Protein AF-A0A7W1RZP8-F1 (afdb_monomer_lite)

Sequence (204 aa):
EQWRPIAPRPITNPGVSMSYPRIAMPGATWGDRSHFNLCAPFAASQRCRQLVFWVVDWQAYEDFEIAPSAPVDASKYPKAGPLSDGAGGFRGFAGLMDGFPWLDMHIYSYRNAESVFSYTEDVSRLPSGADIDAKRVLNNGRWGWTPDAGSSPQARSVFNGEFGADRNFNGLLDRGPMPTTARMRALTVARFNYYDLRVPFALR

Secondary structure (DSSP, 8-state):
----PPPP---SSTTB-SS-TT-BPPGGGT--GGG--TTS---GGGTEEEEEEEE--GGGSTTTTTSPPPPPPGGGS-PPPS-B-SSSSB--HHHHHTTS---GGG-GGGS-TTTTTBBSS--TTSPTT-B-GGGBSTT-S-TTS-TT-SSSHHHHHHHTTTT-B-TT-SSB-------TTTPPPPEEEEEEEEE---------

Foldseek 3Di:
DDDDDDQQDDPPQVQAFPVGNPDRADCLAPDDPVPVCLRPDDDQVVQWDKDWDWDFPLLLAQQSQQAFADFQDPVLQDFADFDDPVPRHTDGRLVRSQPDWPACVVRVVRARPQLQFAFLDAPVPPDFFDQCCCGHQHNVVPPVDNSLTDSDPSNVCSRRSNRGGPVVPPRTRHRRPHDPVRGDDIDGPDMDTDGPDSPPPPRD

Radius of gyration: 22.18 Å; chains: 1; bounding box: 38×51×59 Å

pLDDT: mean 73.53, std 13.15, range [29.75, 95.88]

Structure (mmCIF, N/CA/C/O backbone):
data_AF-A0A7W1RZP8-F1
#
_entry.id   AF-A0A7W1RZP8-F1
#
loop_
_atom_site.group_PDB
_atom_site.id
_atom_site.type_symbol
_atom_site.label_atom_id
_atom_site.label_alt_id
_atom_site.label_comp_id
_atom_site.label_asym_id
_atom_site.label_entity_id
_atom_site.label_seq_id
_atom_site.pdbx_PDB_ins_code
_atom_site.Cartn_x
_atom_site.Cartn_y
_atom_site.Cartn_z
_atom_site.occupancy
_atom_site.B_iso_or_equiv
_atom_site.auth_seq_id
_atom_site.auth_comp_id
_atom_site.auth_asym_id
_atom_site.auth_atom_id
_atom_site.pdbx_PDB_model_num
ATOM 1 N N . GLU A 1 1 ? -9.502 -26.715 -32.812 1.00 46.88 1 GLU A N 1
ATOM 2 C CA . GLU A 1 1 ? -8.066 -26.968 -32.567 1.00 46.88 1 GLU A CA 1
ATOM 3 C C . GLU A 1 1 ? -7.803 -26.921 -31.069 1.00 46.88 1 GLU A C 1
ATOM 5 O O . GLU A 1 1 ? -8.312 -26.029 -30.403 1.00 46.88 1 GLU A O 1
ATOM 10 N N . GLN A 1 2 ? -7.109 -27.918 -30.521 1.00 41.81 2 GLN A N 1
ATOM 11 C CA . GLN A 1 2 ? -6.821 -28.014 -29.087 1.00 41.81 2 GLN A CA 1
ATOM 12 C C . GLN A 1 2 ? -5.492 -27.307 -28.792 1.00 41.81 2 GLN A C 1
ATOM 14 O O . GLN A 1 2 ? -4.513 -27.520 -29.510 1.00 41.81 2 GLN A O 1
ATOM 19 N N . TRP A 1 3 ? -5.453 -26.469 -27.754 1.00 42.78 3 TRP A N 1
ATOM 20 C CA . TRP A 1 3 ? -4.242 -25.769 -27.317 1.00 42.78 3 TRP A CA 1
ATOM 21 C C . TRP A 1 3 ? -3.090 -26.761 -27.089 1.00 42.78 3 TRP A C 1
ATOM 23 O O . TRP A 1 3 ? -3.230 -27.703 -26.309 1.00 42.78 3 TRP A O 1
ATOM 33 N N . ARG A 1 4 ? -1.948 -26.554 -27.760 1.00 55.34 4 ARG A N 1
ATOM 34 C CA . ARG A 1 4 ? -0.719 -27.332 -27.536 1.00 55.34 4 ARG A CA 1
ATOM 35 C C . ARG A 1 4 ? 0.287 -26.503 -26.732 1.00 55.34 4 ARG A C 1
ATOM 37 O O . ARG A 1 4 ? 0.536 -25.353 -27.097 1.00 55.34 4 ARG A O 1
ATOM 44 N N . PRO A 1 5 ? 0.892 -27.055 -25.668 1.00 51.41 5 PRO A N 1
ATOM 45 C CA . PRO A 1 5 ? 1.952 -26.367 -24.945 1.00 51.41 5 PRO A CA 1
ATOM 46 C C . PRO A 1 5 ? 3.175 -26.180 -25.853 1.00 51.41 5 PRO A C 1
ATOM 48 O O . PRO A 1 5 ? 3.676 -27.128 -26.453 1.00 51.41 5 PRO A O 1
ATOM 51 N N . ILE A 1 6 ? 3.652 -24.941 -25.957 1.00 63.50 6 ILE A N 1
ATOM 52 C CA . ILE A 1 6 ? 4.886 -24.599 -26.671 1.00 63.50 6 ILE A CA 1
ATOM 53 C C . ILE A 1 6 ? 6.063 -24.826 -25.715 1.00 63.50 6 ILE A C 1
ATOM 55 O O . ILE A 1 6 ? 5.972 -24.488 -24.530 1.00 63.50 6 ILE A O 1
ATOM 59 N N . ALA A 1 7 ? 7.167 -25.379 -26.223 1.00 71.06 7 ALA A N 1
ATOM 60 C CA . ALA A 1 7 ? 8.396 -25.535 -25.451 1.00 71.06 7 ALA A CA 1
ATOM 61 C C . ALA A 1 7 ? 8.892 -24.174 -24.910 1.00 71.06 7 ALA A C 1
ATOM 63 O O . ALA A 1 7 ? 8.750 -23.160 -25.606 1.00 71.06 7 ALA A O 1
ATOM 64 N N . PRO A 1 8 ? 9.480 -24.127 -23.697 1.00 60.97 8 PRO A N 1
ATOM 65 C CA . PRO A 1 8 ? 10.064 -22.904 -23.157 1.00 60.97 8 PRO A CA 1
ATOM 66 C C . PRO A 1 8 ? 11.093 -22.337 -24.138 1.00 60.97 8 PRO A C 1
ATOM 68 O O . PRO A 1 8 ? 11.969 -23.060 -24.609 1.00 60.97 8 PRO A O 1
ATOM 71 N N . ARG A 1 9 ? 10.997 -21.042 -24.447 1.00 60.25 9 ARG A N 1
ATOM 72 C CA . ARG A 1 9 ? 12.009 -20.329 -25.232 1.00 60.25 9 ARG A CA 1
ATOM 73 C C . ARG A 1 9 ? 12.696 -19.318 -24.322 1.00 60.25 9 ARG A C 1
ATOM 75 O O . ARG A 1 9 ? 11.984 -18.536 -23.694 1.00 60.25 9 ARG A O 1
ATOM 82 N N . PRO A 1 10 ? 14.032 -19.322 -24.204 1.00 64.44 10 PRO A N 1
ATOM 83 C CA . PRO A 1 10 ? 14.731 -18.320 -23.410 1.00 64.44 10 PRO A CA 1
ATOM 84 C C . PRO A 1 10 ? 14.461 -16.914 -23.960 1.00 64.44 10 PRO A C 1
ATOM 86 O O . PRO A 1 10 ? 14.277 -16.733 -25.165 1.00 64.44 10 PRO A O 1
ATOM 89 N N . ILE A 1 11 ? 14.438 -15.914 -23.076 1.00 65.94 11 ILE A N 1
ATOM 90 C CA . ILE A 1 11 ? 14.396 -14.508 -23.491 1.00 65.94 11 ILE A CA 1
ATOM 91 C C . ILE A 1 11 ? 15.748 -14.205 -24.144 1.00 65.94 11 ILE A C 1
ATOM 93 O O . ILE A 1 11 ? 16.758 -14.103 -23.455 1.00 65.94 11 ILE A O 1
ATOM 97 N N . THR A 1 12 ? 15.781 -14.099 -25.472 1.00 67.44 12 THR A N 1
ATOM 98 C CA . THR A 1 12 ? 17.032 -13.892 -26.224 1.00 67.44 12 THR A CA 1
ATOM 99 C C . THR A 1 12 ? 17.495 -12.441 -26.218 1.00 67.44 12 THR A C 1
ATOM 101 O O . THR A 1 12 ? 18.685 -12.181 -26.346 1.00 67.44 12 THR A O 1
ATOM 104 N N . ASN A 1 13 ? 16.568 -11.500 -26.025 1.00 68.44 13 ASN A N 1
ATOM 105 C CA . ASN A 1 13 ? 16.833 -10.065 -26.087 1.00 68.44 13 ASN A CA 1
ATOM 106 C C . ASN A 1 13 ? 16.360 -9.374 -24.800 1.00 68.44 13 ASN A C 1
ATOM 108 O O . ASN A 1 13 ? 15.462 -8.528 -24.865 1.00 68.44 13 ASN A O 1
ATOM 112 N N . PRO A 1 14 ? 16.881 -9.759 -23.614 1.00 68.19 14 PRO A N 1
ATOM 113 C CA . PRO A 1 14 ? 16.463 -9.150 -22.366 1.00 68.19 14 PRO A CA 1
ATOM 114 C C . PRO A 1 14 ? 16.775 -7.668 -22.443 1.00 68.19 14 PRO A C 1
ATOM 116 O O . PRO A 1 14 ? 17.938 -7.250 -22.510 1.00 68.19 14 PRO A O 1
ATOM 119 N N . GLY A 1 15 ? 15.690 -6.901 -22.462 1.00 67.31 15 GLY A N 1
ATOM 120 C CA . GLY A 1 15 ? 15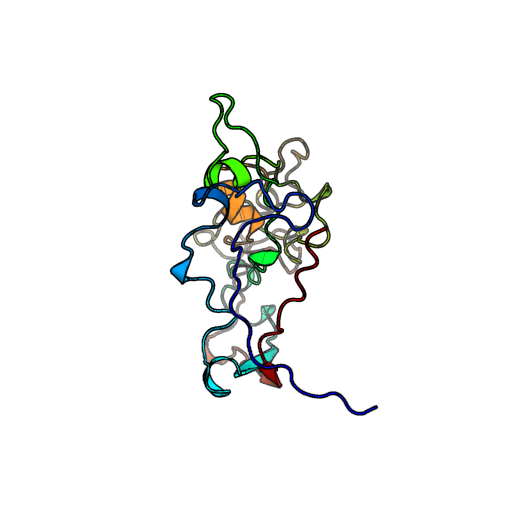.797 -5.476 -22.415 1.00 67.31 15 GLY A CA 1
ATOM 121 C C . GLY A 1 15 ? 16.005 -4.757 -23.749 1.00 67.31 15 GLY A C 1
ATOM 122 O O . GLY A 1 15 ? 16.554 -3.661 -23.859 1.00 67.31 15 GLY A O 1
ATOM 123 N N . VAL A 1 16 ? 15.512 -5.372 -24.801 1.00 70.38 16 VAL A N 1
ATOM 124 C CA . VAL A 1 16 ? 15.353 -4.696 -26.071 1.00 70.38 16 VAL A CA 1
ATOM 125 C C . VAL A 1 16 ? 13.859 -4.479 -26.280 1.00 70.38 16 VAL A C 1
ATOM 127 O O . VAL A 1 16 ? 13.063 -5.394 -26.065 1.00 70.38 16 VAL A O 1
ATOM 130 N N . SER A 1 17 ? 13.461 -3.259 -26.639 1.00 67.62 17 SER A N 1
ATOM 131 C CA . SER A 1 17 ? 12.066 -2.984 -26.995 1.00 67.62 17 SER A CA 1
ATOM 132 C C . SER A 1 17 ? 11.715 -3.706 -28.299 1.00 67.62 17 SER A C 1
ATOM 134 O O . SER A 1 17 ? 12.539 -3.759 -29.213 1.00 67.62 17 SER A O 1
ATOM 136 N N . MET A 1 18 ? 10.485 -4.221 -28.412 1.00 66.00 18 MET A N 1
ATOM 137 C CA . MET A 1 18 ? 9.975 -4.775 -29.673 1.00 66.00 18 MET A CA 1
ATOM 138 C C . MET A 1 18 ? 10.006 -3.729 -30.795 1.00 66.00 18 MET A C 1
ATOM 140 O O . MET A 1 18 ? 10.374 -4.053 -31.922 1.00 66.00 18 MET A O 1
ATOM 144 N N . SER A 1 19 ? 9.674 -2.479 -30.467 1.00 68.81 19 SER A N 1
ATOM 145 C CA . SER A 1 19 ? 9.658 -1.349 -31.401 1.00 68.81 19 SER A CA 1
ATOM 146 C C . SER A 1 19 ? 11.059 -0.822 -31.730 1.00 68.81 19 SER A C 1
ATOM 148 O O . SER A 1 19 ? 11.270 -0.251 -32.797 1.00 68.81 19 SER A O 1
ATOM 150 N N . TYR A 1 20 ? 12.048 -1.080 -30.866 1.00 75.06 20 TYR A N 1
ATOM 151 C CA . TYR A 1 20 ? 13.447 -0.695 -31.083 1.00 75.06 20 TYR A CA 1
ATOM 152 C C . TYR A 1 20 ? 14.400 -1.879 -30.856 1.00 75.06 20 TYR A C 1
ATOM 154 O O . TYR A 1 20 ? 15.244 -1.834 -29.957 1.00 75.06 20 TYR A O 1
ATOM 162 N N . PRO A 1 21 ? 14.334 -2.929 -31.702 1.00 75.56 21 PRO A N 1
ATOM 163 C CA . PRO A 1 21 ? 15.031 -4.202 -31.496 1.00 75.56 21 PRO A CA 1
ATOM 164 C C . PRO A 1 21 ? 16.566 -4.105 -31.597 1.00 75.56 21 PRO A C 1
ATOM 166 O O . PRO A 1 21 ? 17.270 -5.092 -31.407 1.00 75.56 21 PRO A O 1
ATOM 169 N N . ARG A 1 22 ? 17.102 -2.929 -31.940 1.00 81.62 22 ARG A N 1
ATOM 170 C CA . ARG A 1 22 ? 18.543 -2.669 -32.075 1.00 81.62 22 ARG A CA 1
ATOM 171 C C . ARG A 1 22 ? 19.107 -1.800 -30.956 1.00 81.62 22 ARG A C 1
ATOM 173 O O . ARG A 1 22 ? 20.320 -1.646 -30.874 1.00 81.62 22 ARG A O 1
ATOM 180 N N . ILE A 1 23 ? 18.245 -1.231 -30.115 1.00 74.12 23 ILE A N 1
ATOM 181 C CA . ILE A 1 23 ? 18.653 -0.376 -29.006 1.00 74.12 23 ILE A CA 1
ATOM 182 C C . ILE A 1 23 ? 18.449 -1.184 -27.730 1.00 74.12 23 ILE A C 1
ATOM 184 O O . ILE A 1 23 ? 17.329 -1.352 -27.249 1.00 74.12 23 ILE A O 1
ATOM 188 N N . ALA A 1 24 ? 19.544 -1.719 -27.197 1.00 75.50 24 ALA A N 1
ATOM 189 C CA . ALA A 1 24 ? 19.530 -2.292 -25.862 1.00 75.50 24 ALA A CA 1
ATOM 190 C C . ALA A 1 24 ? 19.323 -1.154 -24.859 1.00 75.50 24 ALA A C 1
ATOM 192 O O . ALA A 1 24 ? 20.080 -0.180 -24.884 1.00 75.50 24 ALA A O 1
ATOM 193 N N . MET A 1 25 ? 18.329 -1.258 -23.971 1.00 69.12 25 MET A N 1
ATOM 194 C CA . MET A 1 25 ? 18.321 -0.330 -22.840 1.00 69.12 25 MET A CA 1
ATOM 195 C C . MET A 1 25 ? 19.519 -0.647 -21.919 1.00 69.12 25 MET A C 1
ATOM 197 O O . MET A 1 25 ? 20.056 -1.764 -21.922 1.00 69.12 25 MET A O 1
ATOM 201 N N . PRO A 1 26 ? 19.990 0.323 -21.133 1.00 73.12 26 PRO A N 1
ATOM 202 C CA . PRO A 1 26 ? 21.082 0.080 -20.204 1.00 73.12 26 PRO A CA 1
ATOM 203 C C . PRO A 1 26 ? 20.715 -0.967 -19.154 1.00 73.12 26 PRO A C 1
ATOM 205 O O . PRO A 1 26 ? 19.603 -0.986 -18.629 1.00 73.12 26 PRO A O 1
ATOM 208 N N . GLY A 1 27 ? 21.687 -1.800 -18.769 1.00 69.12 27 GLY A N 1
ATOM 209 C CA . GLY A 1 27 ? 21.497 -2.801 -17.712 1.00 69.12 27 GLY A CA 1
ATOM 210 C C . GLY A 1 27 ? 21.003 -2.201 -16.387 1.00 69.12 27 GLY A C 1
ATOM 211 O O . GLY A 1 27 ? 20.188 -2.802 -15.692 1.00 69.12 27 GLY A O 1
ATOM 212 N N . ALA A 1 28 ? 21.420 -0.969 -16.089 1.00 70.38 28 ALA A N 1
ATOM 213 C CA . ALA A 1 28 ? 21.012 -0.222 -14.901 1.00 70.38 28 ALA A CA 1
ATOM 214 C C . ALA A 1 28 ? 19.512 0.147 -14.867 1.00 70.38 28 ALA A C 1
ATOM 216 O O . ALA A 1 28 ? 18.995 0.518 -13.814 1.00 70.38 28 ALA A O 1
ATOM 217 N N . THR A 1 29 ? 18.802 0.056 -15.996 1.00 64.62 29 THR A N 1
ATOM 218 C CA . THR A 1 29 ? 17.399 0.482 -16.124 1.00 64.62 29 THR A CA 1
ATOM 219 C C . THR A 1 29 ? 16.404 -0.558 -15.590 1.00 64.62 29 THR A C 1
ATOM 221 O O . THR A 1 29 ? 15.307 -0.188 -15.154 1.00 64.62 29 THR A O 1
ATOM 224 N N . TRP A 1 30 ? 16.767 -1.846 -15.597 1.00 66.94 30 TRP A N 1
ATOM 225 C CA . TRP A 1 30 ? 15.886 -2.962 -15.203 1.00 66.94 30 TRP A CA 1
ATOM 226 C C . TRP A 1 30 ? 16.462 -3.902 -14.131 1.00 66.94 30 TRP A C 1
ATOM 228 O O . TRP A 1 30 ? 15.778 -4.844 -13.744 1.00 66.94 30 TRP A O 1
ATOM 238 N N . GLY A 1 31 ? 17.682 -3.658 -13.635 1.00 68.19 31 GLY A N 1
ATOM 239 C CA . GLY A 1 31 ? 18.302 -4.447 -12.559 1.00 68.19 31 GLY A CA 1
ATOM 240 C C . GLY A 1 31 ? 19.116 -5.659 -13.034 1.00 68.19 31 GLY A C 1
ATOM 241 O O . GLY A 1 31 ? 19.502 -5.754 -14.199 1.00 68.19 31 GLY A O 1
ATOM 242 N N . ASP A 1 32 ? 19.421 -6.578 -12.115 1.00 68.94 32 ASP A N 1
ATOM 243 C CA . ASP A 1 32 ? 20.236 -7.761 -12.413 1.00 68.94 32 ASP A CA 1
ATOM 244 C C . ASP A 1 32 ? 19.500 -8.732 -13.356 1.00 68.94 32 ASP A C 1
ATOM 246 O O . ASP A 1 32 ? 18.390 -9.192 -13.079 1.00 68.94 32 ASP A O 1
ATOM 250 N N . ARG A 1 33 ? 20.151 -9.075 -14.475 1.00 69.38 33 ARG A N 1
ATOM 251 C CA . ARG A 1 33 ? 19.650 -10.036 -15.466 1.00 69.38 33 ARG A CA 1
ATOM 252 C C . ARG A 1 33 ? 19.452 -11.436 -14.885 1.00 69.38 33 ARG A C 1
ATOM 254 O O . ARG A 1 33 ? 18.585 -12.159 -15.372 1.00 69.38 33 ARG A O 1
ATOM 261 N N . SER A 1 34 ? 20.214 -11.811 -13.858 1.00 70.81 34 SER A N 1
ATOM 262 C CA . SER A 1 34 ? 20.094 -13.114 -13.193 1.00 70.81 34 SER A CA 1
ATOM 263 C C . SER A 1 34 ? 18.707 -13.330 -12.564 1.00 70.81 34 SER A C 1
ATOM 265 O O . SER A 1 34 ? 18.252 -14.465 -12.427 1.00 70.81 34 SER A O 1
ATOM 267 N N . HIS A 1 35 ? 17.984 -12.244 -12.268 1.00 70.50 35 HIS A N 1
ATOM 268 C CA . HIS A 1 35 ? 16.641 -12.291 -11.696 1.00 70.50 35 HIS A CA 1
ATOM 269 C C . HIS A 1 35 ? 15.539 -12.557 -12.741 1.00 70.50 35 HIS A C 1
ATOM 271 O O . HIS A 1 35 ? 14.408 -12.877 -12.373 1.00 70.50 35 HIS A O 1
ATOM 277 N N . PHE A 1 36 ? 15.839 -12.493 -14.045 1.00 69.31 36 PHE A N 1
ATOM 278 C CA . PHE A 1 36 ? 14.876 -12.746 -15.128 1.00 69.31 36 PHE A CA 1
ATOM 279 C C . PHE A 1 36 ? 14.756 -14.244 -15.427 1.00 69.31 36 PHE A C 1
ATOM 281 O O . PHE A 1 36 ? 15.053 -14.734 -16.515 1.00 69.31 36 PHE A O 1
ATOM 288 N N . ASN A 1 37 ? 14.277 -14.994 -14.443 1.00 68.44 37 ASN A N 1
ATOM 289 C CA . ASN A 1 37 ? 14.156 -16.450 -14.490 1.00 68.44 37 ASN A CA 1
ATOM 290 C C . ASN A 1 37 ? 12.818 -16.936 -15.085 1.00 68.44 37 ASN A C 1
ATOM 292 O O . ASN A 1 37 ? 12.391 -18.065 -14.829 1.00 68.44 37 ASN A O 1
ATOM 296 N N . LEU A 1 38 ? 12.125 -16.107 -15.875 1.00 66.81 38 LEU A N 1
ATOM 297 C CA . LEU A 1 38 ? 10.780 -16.426 -16.374 1.00 66.81 38 LEU A CA 1
ATOM 298 C C . LEU A 1 38 ? 10.751 -17.730 -17.195 1.00 66.81 38 LEU A C 1
ATOM 300 O O . LEU A 1 38 ? 9.766 -18.462 -17.150 1.00 66.81 38 LEU A O 1
ATOM 304 N N . CYS A 1 39 ? 11.853 -18.034 -17.887 1.00 67.62 39 CYS A N 1
ATOM 305 C CA . CYS A 1 39 ? 12.022 -19.238 -18.705 1.00 67.62 39 CYS A CA 1
ATOM 306 C C . CYS A 1 39 ? 12.878 -20.326 -18.038 1.00 67.62 39 CYS A C 1
ATOM 308 O O . CYS A 1 39 ? 13.129 -21.355 -18.664 1.00 67.62 39 CYS A O 1
ATOM 310 N N . ALA A 1 40 ? 13.348 -20.112 -16.804 1.00 69.44 40 ALA A N 1
ATOM 311 C CA . ALA A 1 40 ? 14.088 -21.137 -16.079 1.00 69.44 40 ALA A CA 1
ATOM 312 C C . ALA A 1 40 ? 13.165 -22.338 -15.789 1.00 69.44 40 ALA A C 1
ATOM 314 O O . ALA A 1 40 ? 11.987 -22.124 -15.465 1.00 69.44 40 ALA A O 1
ATOM 315 N N . PRO A 1 41 ? 13.666 -23.586 -15.884 1.00 72.94 41 PRO A N 1
ATOM 316 C CA . PRO A 1 41 ? 12.924 -24.757 -15.438 1.00 72.94 41 PRO A CA 1
ATOM 317 C C . PRO A 1 41 ? 12.435 -24.558 -14.005 1.00 72.94 41 PRO A C 1
ATOM 319 O O . PRO A 1 41 ? 13.176 -24.059 -13.159 1.00 72.94 41 PRO A O 1
ATOM 322 N N . PHE A 1 42 ? 11.190 -24.939 -13.735 1.00 70.25 42 PHE A N 1
ATOM 323 C CA . PHE A 1 42 ? 10.629 -24.867 -12.394 1.00 70.25 42 PHE A CA 1
ATOM 324 C C . PHE A 1 42 ? 9.739 -26.078 -12.116 1.00 70.25 42 PHE A C 1
ATOM 326 O O . PHE A 1 42 ? 9.033 -26.562 -13.002 1.00 70.25 42 PHE A O 1
ATOM 333 N N . ALA A 1 43 ? 9.750 -26.558 -10.877 1.00 75.62 43 ALA A N 1
ATOM 334 C CA . ALA A 1 43 ? 8.747 -27.486 -10.374 1.00 75.62 43 ALA A CA 1
ATOM 335 C C . ALA A 1 43 ? 7.447 -26.721 -10.101 1.00 75.62 43 ALA A C 1
ATOM 337 O O . ALA A 1 43 ? 7.491 -25.590 -9.627 1.00 75.62 43 ALA A O 1
ATOM 338 N N . ALA A 1 44 ? 6.279 -27.324 -10.339 1.00 68.94 44 ALA A N 1
ATOM 339 C CA . ALA A 1 44 ? 4.991 -26.653 -10.122 1.00 68.94 44 ALA A CA 1
ATOM 340 C C . ALA A 1 44 ? 4.849 -26.059 -8.704 1.00 68.94 44 ALA A C 1
ATOM 342 O O . ALA A 1 44 ? 4.296 -24.974 -8.544 1.00 68.94 44 ALA A O 1
ATOM 343 N N . SER A 1 45 ? 5.427 -26.713 -7.690 1.00 75.44 45 SER A N 1
ATOM 344 C CA . SER A 1 45 ? 5.488 -26.225 -6.306 1.00 75.44 45 SER A CA 1
ATOM 345 C C . SER A 1 45 ? 6.295 -24.934 -6.126 1.00 75.44 45 SER A C 1
ATOM 347 O O . SER A 1 45 ? 6.027 -24.184 -5.198 1.00 75.44 45 SER A O 1
ATOM 349 N N . GLN A 1 46 ? 7.243 -24.633 -7.016 1.00 70.19 46 GLN A N 1
ATOM 350 C CA . GLN A 1 46 ? 8.052 -23.409 -6.974 1.00 70.19 46 GLN A CA 1
ATOM 351 C C . GLN A 1 46 ? 7.299 -22.176 -7.494 1.00 70.19 46 GLN A C 1
ATOM 353 O O . GLN A 1 46 ? 7.766 -21.059 -7.299 1.00 70.19 46 GLN A O 1
ATOM 358 N N . ARG A 1 47 ? 6.156 -22.362 -8.172 1.00 67.44 47 ARG A N 1
ATOM 359 C CA . ARG A 1 47 ? 5.322 -21.263 -8.706 1.00 67.44 47 ARG A CA 1
ATOM 360 C C . ARG A 1 47 ? 3.850 -21.339 -8.304 1.00 67.44 47 ARG A C 1
ATOM 362 O O . ARG A 1 47 ? 3.059 -20.504 -8.734 1.00 67.44 47 ARG A O 1
ATOM 369 N N . CYS A 1 48 ? 3.486 -22.329 -7.494 1.00 74.00 48 CYS A N 1
ATOM 370 C CA . CYS A 1 48 ? 2.188 -22.414 -6.845 1.00 74.00 48 CYS A CA 1
ATOM 371 C C . CYS A 1 48 ? 2.272 -21.661 -5.520 1.00 74.00 48 CYS A C 1
ATOM 373 O O . CYS A 1 48 ? 2.840 -22.153 -4.547 1.00 74.00 48 CYS A O 1
ATOM 375 N N . ARG A 1 49 ? 1.703 -20.461 -5.481 1.00 72.88 49 ARG A N 1
ATOM 376 C CA . ARG A 1 49 ? 1.479 -19.726 -4.241 1.00 72.88 49 ARG A CA 1
ATOM 377 C C . ARG A 1 49 ? 0.119 -20.110 -3.691 1.00 72.88 49 ARG A C 1
ATOM 379 O O . ARG A 1 49 ? -0.827 -20.343 -4.439 1.00 72.88 49 ARG A O 1
ATOM 386 N N . GLN A 1 50 ? 0.005 -20.143 -2.375 1.00 76.62 50 GLN A N 1
ATOM 387 C CA . GLN A 1 50 ? -1.289 -20.255 -1.730 1.00 76.62 50 GLN A CA 1
ATOM 388 C C . GLN A 1 50 ? -1.681 -18.886 -1.196 1.00 76.62 50 GLN A C 1
ATOM 390 O O . GLN A 1 50 ? -1.018 -18.346 -0.314 1.00 76.62 50 GLN A O 1
ATOM 395 N N . LEU A 1 51 ? -2.751 -18.326 -1.748 1.00 75.31 51 LEU A N 1
ATOM 396 C CA . LEU A 1 51 ? -3.361 -17.114 -1.226 1.00 75.31 51 LEU A CA 1
ATOM 397 C C . LEU A 1 51 ? -4.360 -17.537 -0.153 1.00 75.31 51 LEU A C 1
ATOM 399 O O . LEU A 1 51 ? -5.343 -18.220 -0.452 1.00 75.31 51 LEU A O 1
ATOM 403 N N . VAL A 1 52 ? -4.081 -17.175 1.097 1.00 76.81 52 VAL A N 1
ATOM 404 C CA . VAL A 1 52 ? -4.982 -17.411 2.227 1.00 76.81 52 VAL A CA 1
ATOM 405 C C . VAL A 1 52 ? -5.586 -16.074 2.622 1.00 76.81 52 VAL A C 1
ATOM 407 O O . VAL A 1 52 ? -4.868 -15.162 3.024 1.00 76.81 52 VAL A O 1
ATOM 410 N N . PHE A 1 53 ? -6.902 -15.965 2.478 1.00 74.25 53 PHE A N 1
ATOM 411 C CA . PHE A 1 53 ? -7.653 -14.771 2.826 1.00 74.25 53 PHE A CA 1
ATOM 412 C C . PHE A 1 53 ? -8.214 -14.939 4.225 1.00 74.25 53 PHE A C 1
ATOM 414 O O . PHE A 1 53 ? -8.903 -15.921 4.520 1.00 74.25 53 PHE A O 1
ATOM 421 N N . TRP A 1 54 ? -7.926 -13.962 5.069 1.00 77.19 54 TRP A N 1
ATOM 422 C CA . TRP A 1 54 ? -8.443 -13.881 6.419 1.00 77.19 54 TRP A CA 1
ATOM 423 C C . TRP A 1 54 ? -9.363 -12.673 6.516 1.00 77.19 54 TRP A C 1
ATOM 425 O O . TRP A 1 54 ? -9.100 -11.653 5.881 1.00 77.19 54 TRP A O 1
ATOM 435 N N . VAL A 1 55 ? -10.419 -12.784 7.315 1.00 75.38 55 VAL A N 1
ATOM 436 C CA . VAL A 1 55 ? -11.181 -11.625 7.774 1.00 75.38 55 VAL A CA 1
ATOM 437 C C . VAL A 1 55 ? -10.940 -11.450 9.261 1.00 75.38 55 VAL A C 1
ATOM 439 O O . VAL A 1 55 ? -10.910 -12.415 10.032 1.00 75.38 55 VAL A O 1
ATOM 442 N N . VAL A 1 56 ? -10.735 -10.200 9.640 1.00 69.25 56 VAL A N 1
ATOM 443 C CA . VAL A 1 56 ? -10.609 -9.753 11.019 1.00 69.25 56 VAL A CA 1
ATOM 444 C C . VAL A 1 56 ? -11.477 -8.511 11.122 1.00 69.25 56 VAL A C 1
ATOM 446 O O . VAL A 1 56 ? -11.470 -7.687 10.206 1.00 69.25 56 VAL A O 1
ATOM 449 N N . ASP A 1 57 ? -12.224 -8.374 12.213 1.00 75.50 57 ASP A N 1
ATOM 450 C CA . ASP A 1 57 ? -12.708 -7.049 12.586 1.00 75.50 57 ASP A CA 1
ATOM 451 C C . ASP A 1 57 ? -11.491 -6.238 13.007 1.00 75.50 57 ASP A C 1
ATOM 453 O O . ASP A 1 57 ? -10.892 -6.468 14.058 1.00 75.50 57 ASP A O 1
ATOM 457 N N . TRP A 1 58 ? -11.063 -5.363 12.114 1.00 70.19 58 TRP A N 1
ATOM 458 C CA . TRP A 1 58 ? -9.847 -4.593 12.272 1.00 70.19 58 TRP A CA 1
ATOM 459 C C . TRP A 1 58 ? -9.931 -3.686 13.507 1.00 70.19 58 TRP A C 1
ATOM 461 O O . TRP A 1 58 ? -8.920 -3.534 14.180 1.00 70.19 58 TRP A O 1
ATOM 471 N N . GLN A 1 59 ? -11.123 -3.216 13.902 1.00 70.75 59 GLN A N 1
ATOM 472 C CA . GLN A 1 59 ? -11.318 -2.425 15.129 1.00 70.75 59 GLN A CA 1
ATOM 473 C C . GLN A 1 59 ? -11.099 -3.239 16.415 1.00 70.75 59 GLN A C 1
ATOM 475 O O . GLN A 1 59 ? -10.873 -2.676 17.485 1.00 70.75 59 GLN A O 1
ATOM 480 N N . ALA A 1 60 ? -11.134 -4.571 16.329 1.00 70.75 60 ALA A N 1
ATOM 481 C CA . ALA A 1 60 ? -10.872 -5.458 17.459 1.00 70.75 60 ALA A CA 1
ATOM 482 C C . ALA A 1 60 ? -9.370 -5.709 17.705 1.00 70.75 60 ALA A C 1
ATOM 484 O O . ALA A 1 60 ? -9.019 -6.401 18.668 1.00 70.75 60 ALA A O 1
ATOM 485 N N . TYR A 1 61 ? -8.481 -5.191 16.848 1.00 71.88 61 TYR A N 1
ATOM 486 C CA . TYR A 1 61 ? -7.033 -5.299 17.015 1.00 71.88 61 TYR A CA 1
ATOM 487 C C . TYR A 1 61 ? -6.527 -4.199 17.964 1.00 71.88 61 TYR A C 1
ATOM 489 O O . TYR A 1 61 ? -6.822 -3.020 17.783 1.00 71.88 61 TYR A O 1
ATOM 497 N N . GLU A 1 62 ? -5.764 -4.575 18.995 1.00 73.38 62 GLU A N 1
ATOM 498 C CA . GLU A 1 62 ? -4.993 -3.587 19.766 1.00 73.38 62 GLU A CA 1
ATOM 499 C C . GLU A 1 62 ? -4.054 -2.903 18.786 1.00 73.38 62 GLU A C 1
ATOM 501 O O . GLU A 1 62 ? -3.388 -3.604 18.032 1.00 73.38 62 GLU A O 1
ATOM 506 N N . ASP A 1 63 ? -4.030 -1.571 18.784 1.00 80.38 63 ASP A N 1
ATOM 507 C CA . ASP A 1 63 ? -3.192 -0.786 17.876 1.00 80.38 63 ASP A CA 1
ATOM 508 C C . ASP A 1 63 ? -3.644 -0.798 16.400 1.00 80.38 63 ASP A C 1
ATOM 510 O O . ASP A 1 63 ? -2.848 -0.527 15.499 1.00 80.38 63 ASP A O 1
ATOM 514 N N . PHE A 1 64 ? -4.930 -1.060 16.127 1.00 85.06 64 PHE A N 1
ATOM 515 C CA . PHE A 1 64 ? -5.450 -1.074 14.754 1.00 85.06 64 PHE A CA 1
ATOM 516 C C . PHE A 1 64 ? -5.171 0.209 13.979 1.00 85.06 64 PHE A C 1
ATOM 518 O O . PHE A 1 64 ? -4.924 0.125 12.783 1.00 85.06 64 PHE A O 1
ATOM 525 N N . GLU A 1 65 ? -5.161 1.373 14.629 1.00 90.00 65 GLU A N 1
ATOM 526 C CA . GLU A 1 65 ? -4.896 2.642 13.952 1.00 90.00 65 GLU A CA 1
ATOM 527 C C . GLU A 1 65 ? -3.431 2.879 13.634 1.00 90.00 65 GLU A C 1
ATOM 529 O O . GLU A 1 65 ? -3.136 3.497 12.620 1.00 90.00 65 GLU A O 1
ATOM 534 N N . ILE A 1 66 ? -2.505 2.323 14.415 1.00 90.56 66 ILE A N 1
ATOM 535 C CA . ILE A 1 66 ? -1.064 2.441 14.145 1.00 90.56 66 ILE A CA 1
ATOM 536 C C . ILE A 1 66 ? -0.537 1.290 13.284 1.00 90.56 66 ILE A C 1
ATOM 538 O O . ILE A 1 66 ? 0.621 1.302 12.870 1.00 90.56 66 ILE A O 1
ATOM 542 N N . ALA A 1 67 ? -1.371 0.282 13.014 1.00 89.50 67 ALA A N 1
ATOM 543 C CA . ALA A 1 67 ? -1.030 -0.781 12.088 1.00 89.50 67 ALA A CA 1
ATOM 544 C C . ALA A 1 67 ? -0.816 -0.184 10.686 1.00 89.50 67 ALA A C 1
ATOM 546 O O . ALA A 1 67 ? -1.698 0.540 10.204 1.00 89.50 67 ALA A O 1
ATOM 547 N N . PRO A 1 68 ? 0.305 -0.499 10.010 1.00 89.94 68 PRO A N 1
ATOM 548 C CA . PRO A 1 68 ? 0.529 -0.073 8.638 1.00 89.94 68 PRO A CA 1
ATOM 549 C C . PRO A 1 68 ? -0.623 -0.496 7.728 1.00 89.94 68 PRO A C 1
ATOM 551 O O . PRO A 1 68 ? -1.235 -1.550 7.926 1.00 89.94 68 PRO A O 1
ATOM 554 N N . SER A 1 69 ? -0.903 0.311 6.712 1.00 85.12 69 SER A N 1
ATOM 555 C CA . SER A 1 69 ? -1.859 -0.051 5.673 1.00 85.12 69 SER A CA 1
ATOM 556 C C . SER A 1 69 ? -1.455 -1.325 4.936 1.00 85.12 69 SER A C 1
ATOM 558 O O . SER A 1 69 ? -0.302 -1.766 4.961 1.00 85.12 69 SER A O 1
ATOM 560 N N . ALA A 1 70 ? -2.420 -1.914 4.228 1.00 78.00 70 ALA A N 1
ATOM 561 C CA . ALA A 1 70 ? -2.134 -3.035 3.347 1.00 78.00 70 ALA A CA 1
ATOM 562 C C . ALA A 1 70 ? -1.010 -2.667 2.355 1.00 78.00 70 ALA A C 1
ATOM 564 O O . ALA A 1 70 ? -1.036 -1.573 1.784 1.00 78.00 70 ALA A O 1
ATOM 565 N N . PRO A 1 71 ? -0.038 -3.569 2.120 1.00 69.50 71 PRO A N 1
ATOM 566 C CA . PRO A 1 71 ? 1.087 -3.272 1.248 1.00 69.50 71 PRO A CA 1
ATOM 567 C C . PRO A 1 71 ? 0.594 -2.913 -0.153 1.00 69.50 71 PRO A C 1
ATOM 569 O O . PRO A 1 71 ? -0.191 -3.646 -0.764 1.00 69.50 71 PRO A O 1
ATOM 572 N N . VAL A 1 72 ? 1.091 -1.796 -0.680 1.00 70.38 72 VAL A N 1
ATOM 573 C CA . VAL A 1 72 ? 0.893 -1.440 -2.083 1.00 70.38 72 VAL A CA 1
ATOM 574 C C . VAL A 1 72 ? 1.725 -2.400 -2.929 1.00 70.38 72 VAL A C 1
ATOM 576 O O . VAL A 1 72 ? 2.905 -2.636 -2.668 1.00 70.38 72 VAL A O 1
ATOM 579 N N . ASP A 1 73 ? 1.100 -2.992 -3.941 1.00 68.44 73 ASP A N 1
ATOM 580 C CA . ASP A 1 73 ? 1.785 -3.868 -4.887 1.00 68.44 73 ASP A CA 1
ATOM 581 C C . ASP A 1 73 ? 2.957 -3.112 -5.540 1.00 68.44 73 ASP A C 1
ATOM 583 O O . ASP A 1 73 ? 2.775 -2.056 -6.135 1.00 68.44 73 ASP A O 1
ATOM 587 N N . ALA A 1 74 ? 4.179 -3.638 -5.452 1.00 64.62 74 ALA A N 1
ATOM 588 C CA . ALA A 1 74 ? 5.356 -2.969 -6.006 1.00 64.62 74 ALA A CA 1
ATOM 589 C C . ALA A 1 74 ? 5.269 -2.763 -7.533 1.00 64.62 74 ALA A C 1
ATOM 591 O O . ALA A 1 74 ? 5.895 -1.850 -8.069 1.00 64.62 74 ALA A O 1
ATOM 592 N N . SER A 1 75 ? 4.474 -3.571 -8.246 1.00 64.19 75 SER A N 1
ATOM 593 C CA . SER A 1 75 ? 4.203 -3.372 -9.678 1.00 64.19 75 SER A CA 1
ATOM 594 C C . SER A 1 75 ? 3.343 -2.137 -9.960 1.00 64.19 75 SER A C 1
ATOM 596 O O . SER A 1 75 ? 3.343 -1.615 -11.074 1.00 64.19 75 SER A O 1
ATOM 598 N N . LYS A 1 76 ? 2.642 -1.651 -8.933 1.00 66.88 76 LYS A N 1
ATOM 599 C CA . LYS A 1 76 ? 1.811 -0.451 -8.948 1.00 66.88 76 LYS A CA 1
ATOM 600 C C . LYS A 1 76 ? 2.593 0.826 -8.664 1.00 66.88 76 LYS A C 1
ATOM 602 O O . LYS A 1 76 ? 1.991 1.889 -8.628 1.00 66.88 76 LYS A O 1
ATOM 607 N N . TYR A 1 77 ? 3.910 0.734 -8.486 1.00 66.69 77 TYR A N 1
ATOM 608 C CA . TYR A 1 77 ? 4.780 1.876 -8.242 1.00 66.69 77 TYR A CA 1
ATOM 609 C C . TYR A 1 77 ? 5.154 2.539 -9.592 1.00 66.69 77 TYR A C 1
ATOM 611 O O . TYR 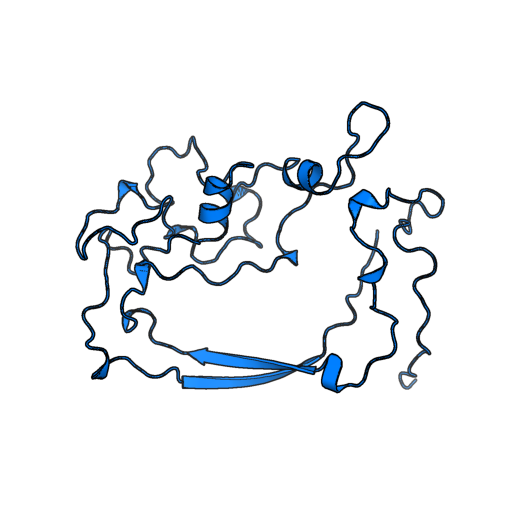A 1 77 ? 5.985 1.992 -10.328 1.00 66.69 77 TYR A O 1
ATOM 619 N N . PRO A 1 78 ? 4.532 3.670 -9.992 1.00 67.44 78 PRO A N 1
ATOM 620 C CA . PRO A 1 78 ? 4.786 4.332 -11.274 1.00 67.44 78 PRO A CA 1
ATOM 621 C C . PRO A 1 78 ? 6.245 4.762 -11.428 1.00 67.44 78 PRO A C 1
ATOM 623 O O . PRO A 1 78 ? 6.718 5.706 -10.811 1.00 67.44 78 PRO A O 1
ATOM 626 N N . LYS A 1 79 ? 6.973 4.093 -12.317 1.00 72.50 79 LYS A N 1
ATOM 627 C CA . LYS A 1 79 ? 8.341 4.471 -12.674 1.00 72.50 79 LYS A CA 1
ATOM 628 C C . LYS A 1 79 ? 8.328 5.297 -13.955 1.00 72.50 79 LYS A C 1
ATOM 630 O O . LYS A 1 79 ? 7.645 4.925 -14.912 1.00 72.50 79 LYS A O 1
ATOM 635 N N . ALA A 1 80 ? 9.135 6.357 -14.024 1.00 73.06 80 ALA A N 1
ATOM 636 C CA . ALA A 1 80 ? 9.380 7.017 -15.300 1.00 73.06 80 ALA A CA 1
ATOM 637 C C . ALA A 1 80 ? 9.954 6.015 -16.324 1.00 73.06 80 ALA A C 1
ATOM 639 O O . ALA A 1 80 ? 10.722 5.104 -15.985 1.00 73.06 80 ALA A O 1
ATOM 640 N N . GLY A 1 81 ? 9.594 6.194 -17.597 1.00 74.69 81 GLY A N 1
ATOM 641 C CA . GLY A 1 81 ? 10.271 5.502 -18.695 1.00 74.69 81 GLY A CA 1
ATOM 642 C C . GLY A 1 81 ? 11.767 5.848 -18.726 1.00 74.69 81 GLY A C 1
ATOM 643 O O . GLY A 1 81 ? 12.190 6.762 -18.024 1.00 74.69 81 GLY A O 1
ATOM 644 N N . PRO A 1 82 ? 12.595 5.148 -19.518 1.00 75.50 82 PRO A N 1
ATOM 645 C CA . PRO A 1 82 ? 14.017 5.466 -19.630 1.00 75.50 82 PRO A CA 1
ATOM 646 C C . PRO A 1 82 ? 14.226 6.948 -19.990 1.00 75.50 82 PRO A C 1
ATOM 648 O O . PRO A 1 82 ? 13.880 7.378 -21.088 1.00 75.50 82 PRO A O 1
ATOM 651 N N . LEU A 1 83 ? 14.772 7.731 -19.057 1.00 77.50 83 LEU A N 1
ATOM 652 C CA . LEU A 1 83 ? 15.061 9.156 -19.238 1.00 77.50 83 LEU A CA 1
ATOM 653 C C . LEU A 1 83 ? 16.564 9.370 -19.386 1.00 77.50 83 LEU A C 1
ATOM 655 O O . LEU A 1 83 ? 17.349 8.729 -18.686 1.00 77.50 83 LEU A O 1
ATOM 659 N N . SER A 1 84 ? 16.948 10.306 -20.255 1.00 81.38 84 SER A N 1
ATOM 660 C CA . SER A 1 84 ? 18.331 10.777 -20.351 1.00 81.38 84 SER A CA 1
ATOM 661 C C . SER A 1 84 ? 18.779 11.398 -19.023 1.00 81.38 84 SER A C 1
ATOM 663 O O . SER A 1 84 ? 18.002 12.079 -18.343 1.00 81.38 84 SER A O 1
ATOM 665 N N . ASP A 1 85 ? 20.031 11.158 -18.642 1.00 83.19 85 ASP A N 1
ATOM 666 C CA . ASP A 1 85 ? 20.681 11.836 -17.513 1.00 83.19 85 ASP A CA 1
ATOM 667 C C . ASP A 1 85 ? 21.291 13.198 -17.899 1.00 83.19 85 ASP A C 1
ATOM 669 O O . ASP A 1 85 ? 21.822 13.899 -17.042 1.00 83.19 85 ASP A O 1
ATOM 673 N N . GLY A 1 86 ? 21.193 13.595 -19.174 1.00 82.19 86 GLY A N 1
ATOM 674 C CA . GLY A 1 86 ? 21.775 14.832 -19.703 1.00 82.19 86 GLY A CA 1
ATOM 675 C C . GLY A 1 86 ? 23.263 14.734 -20.061 1.00 82.19 86 GLY A C 1
ATOM 676 O O . GLY A 1 86 ? 23.779 15.641 -20.706 1.00 82.19 86 GLY A O 1
ATOM 677 N N . ALA A 1 87 ? 23.935 13.630 -19.727 1.00 81.00 87 ALA A N 1
ATOM 678 C CA . ALA A 1 87 ? 25.338 13.351 -20.043 1.00 81.00 87 ALA A CA 1
ATOM 679 C C . ALA A 1 87 ? 25.497 12.302 -21.164 1.00 81.00 87 ALA A C 1
ATOM 681 O O . ALA A 1 87 ? 26.581 11.762 -21.379 1.00 81.00 87 ALA A O 1
ATOM 682 N N . GLY A 1 88 ? 24.410 11.997 -21.879 1.00 76.00 88 GLY A N 1
ATOM 683 C CA . GLY A 1 88 ? 24.370 10.937 -22.890 1.00 76.00 88 GLY A CA 1
ATOM 684 C C . GLY A 1 88 ? 24.154 9.535 -22.310 1.00 76.00 88 GLY A C 1
ATOM 685 O O . GLY A 1 88 ? 24.166 8.562 -23.063 1.00 76.00 88 GLY A O 1
ATOM 686 N N . GLY A 1 89 ? 23.933 9.423 -20.998 1.00 79.88 89 GLY A N 1
ATOM 687 C CA . GLY A 1 89 ? 23.509 8.206 -20.324 1.00 79.88 89 GLY A CA 1
ATOM 688 C C . GLY A 1 89 ? 22.008 8.198 -20.038 1.00 79.88 89 GLY A C 1
ATOM 689 O O . GLY A 1 89 ? 21.241 9.057 -20.479 1.00 79.88 89 GLY A O 1
ATOM 690 N N . PHE A 1 90 ? 21.576 7.192 -19.284 1.00 78.38 90 PHE A N 1
ATOM 691 C CA . PHE A 1 90 ? 20.204 7.096 -18.800 1.00 78.38 90 PHE A CA 1
ATOM 692 C C . PHE A 1 90 ? 20.200 7.127 -17.284 1.00 78.38 90 PHE A C 1
ATOM 694 O O . PHE A 1 90 ? 21.070 6.546 -16.632 1.00 78.38 90 PHE A O 1
ATOM 701 N N . ARG A 1 91 ? 19.153 7.727 -16.721 1.00 79.81 91 ARG A N 1
ATOM 702 C CA . ARG A 1 91 ? 18.908 7.677 -15.284 1.00 79.81 91 ARG A CA 1
ATOM 703 C C . ARG A 1 91 ? 18.822 6.217 -14.831 1.00 79.81 91 ARG A C 1
ATOM 705 O O . ARG A 1 91 ? 18.074 5.414 -15.396 1.00 79.81 91 ARG A O 1
ATOM 712 N N . GLY A 1 92 ? 19.594 5.880 -13.799 1.00 74.19 92 GLY A N 1
ATOM 713 C CA . GLY A 1 92 ? 19.473 4.601 -13.102 1.00 74.19 92 GLY A CA 1
ATOM 714 C C . GLY A 1 92 ? 18.130 4.487 -12.381 1.00 74.19 92 GLY A C 1
ATOM 715 O O . GLY A 1 92 ? 17.378 5.458 -12.310 1.00 74.19 92 GLY A O 1
ATOM 716 N N . PHE A 1 93 ? 17.842 3.314 -11.809 1.00 67.81 93 PHE A N 1
ATOM 717 C CA . PHE A 1 93 ? 16.566 3.036 -11.138 1.00 67.81 93 PHE A CA 1
ATOM 718 C C . PHE A 1 93 ? 16.103 4.180 -10.223 1.00 67.81 93 PHE A C 1
ATOM 720 O O . PHE A 1 93 ? 15.028 4.714 -10.456 1.00 67.81 93 PHE A O 1
ATOM 727 N N . ALA A 1 94 ? 16.940 4.636 -9.282 1.00 72.44 94 ALA A N 1
ATOM 728 C CA . ALA A 1 94 ? 16.608 5.746 -8.381 1.00 72.44 94 ALA A CA 1
ATOM 729 C C . ALA A 1 94 ? 16.175 7.025 -9.126 1.00 72.44 94 ALA A C 1
ATOM 731 O O . ALA A 1 94 ? 15.123 7.581 -8.833 1.00 72.44 94 ALA A O 1
ATOM 732 N N . GLY A 1 95 ? 16.907 7.429 -10.169 1.00 76.50 95 GLY A N 1
ATOM 733 C CA . GLY A 1 95 ? 16.569 8.620 -10.955 1.00 76.50 95 GLY A CA 1
ATOM 734 C C . GLY A 1 95 ? 15.298 8.481 -11.804 1.00 76.50 95 GLY A C 1
ATOM 735 O O . GLY A 1 95 ? 14.727 9.494 -12.210 1.00 76.50 95 GLY A O 1
ATOM 736 N N . LEU A 1 96 ? 14.845 7.251 -12.074 1.00 73.50 96 LEU A N 1
ATOM 737 C CA . LEU A 1 96 ? 13.545 6.985 -12.701 1.00 73.50 96 LEU A CA 1
ATOM 738 C C . LEU A 1 96 ? 12.394 7.044 -11.689 1.00 73.50 96 LEU A C 1
ATOM 740 O O . LEU A 1 96 ? 11.281 7.408 -12.063 1.00 73.50 96 LEU A O 1
ATOM 744 N N . MET A 1 97 ? 12.663 6.714 -10.423 1.00 70.75 97 MET A N 1
ATOM 745 C CA . MET A 1 97 ? 11.704 6.861 -9.319 1.00 70.75 97 MET A CA 1
ATOM 746 C C . MET A 1 97 ? 11.500 8.334 -8.944 1.00 70.75 97 MET A C 1
ATOM 748 O O . MET A 1 97 ? 10.418 8.716 -8.513 1.00 70.75 97 MET A O 1
ATOM 752 N N . ASP A 1 98 ? 12.518 9.169 -9.156 1.00 72.12 98 ASP A N 1
ATOM 753 C CA . ASP A 1 98 ? 12.454 10.616 -8.910 1.00 72.12 98 ASP A CA 1
ATOM 754 C C . ASP A 1 98 ? 11.862 11.405 -10.095 1.00 72.12 98 ASP A C 1
ATOM 756 O O . ASP A 1 98 ? 11.607 12.603 -9.992 1.00 72.12 98 ASP A O 1
ATOM 760 N N . GLY A 1 99 ? 11.668 10.758 -11.251 1.00 69.50 99 GLY A N 1
ATOM 761 C CA . GLY A 1 99 ? 11.227 11.408 -12.490 1.00 69.50 99 GLY A CA 1
ATOM 762 C C . GLY A 1 99 ? 9.732 11.731 -12.557 1.00 69.50 99 GLY A C 1
ATOM 763 O O . GLY A 1 99 ? 9.312 12.390 -13.506 1.00 69.50 99 GLY A O 1
ATOM 764 N N . PHE A 1 100 ? 8.938 11.268 -11.590 1.00 68.44 100 PHE A N 1
ATOM 765 C CA . PHE A 1 100 ? 7.499 11.502 -11.531 1.00 68.44 100 PHE A CA 1
ATOM 766 C C . PHE A 1 100 ? 7.103 12.020 -10.144 1.00 68.44 100 PHE A C 1
ATOM 768 O O . PHE A 1 100 ? 7.507 11.426 -9.143 1.00 68.44 100 PHE A O 1
ATOM 775 N N . PRO A 1 101 ? 6.318 13.109 -10.050 1.00 66.06 101 PRO A N 1
ATOM 776 C CA . PRO A 1 101 ? 5.745 13.513 -8.778 1.00 66.06 101 PRO A CA 1
ATOM 777 C C . PRO A 1 101 ? 4.679 12.490 -8.361 1.00 66.06 101 PRO A C 1
ATOM 779 O O . PRO A 1 101 ? 3.737 12.208 -9.105 1.00 66.06 101 PRO A O 1
ATOM 782 N N . TRP A 1 102 ? 4.858 11.929 -7.166 1.00 68.94 102 TRP A N 1
ATOM 783 C CA . TRP A 1 102 ? 3.967 10.963 -6.523 1.00 68.94 102 TRP A CA 1
ATOM 784 C C . TRP A 1 102 ? 2.737 11.692 -5.992 1.00 68.94 102 TRP A C 1
ATOM 786 O O . TRP A 1 102 ? 2.678 12.031 -4.818 1.00 68.94 102 TRP A O 1
ATOM 796 N N . LEU A 1 103 ? 1.808 12.044 -6.882 1.00 64.81 103 LEU A N 1
ATOM 797 C CA . LEU A 1 103 ? 0.572 12.714 -6.486 1.00 64.81 103 LEU A CA 1
ATOM 798 C C . LEU A 1 103 ? -0.586 11.732 -6.568 1.00 64.81 103 LEU A C 1
ATOM 800 O O . LEU A 1 103 ? -0.892 11.225 -7.650 1.00 64.81 103 LEU A O 1
ATOM 804 N N . ASP A 1 104 ? -1.276 11.545 -5.448 1.00 63.19 104 ASP A N 1
ATOM 805 C CA . ASP A 1 104 ? -2.512 10.768 -5.355 1.00 63.19 104 ASP A CA 1
ATOM 806 C C . ASP A 1 104 ? -3.514 11.100 -6.482 1.00 63.19 104 ASP A C 1
ATOM 808 O O . ASP A 1 104 ? -4.038 10.215 -7.162 1.00 63.19 104 ASP A O 1
ATOM 812 N N . MET A 1 105 ? -3.688 12.395 -6.783 1.00 65.44 105 MET A N 1
ATOM 813 C CA . MET A 1 105 ? -4.639 12.882 -7.794 1.00 65.44 105 MET A CA 1
ATOM 814 C C . MET A 1 105 ? -4.354 12.426 -9.234 1.00 65.44 105 MET A C 1
ATOM 816 O O . MET A 1 105 ? -5.233 12.503 -10.088 1.00 65.44 105 MET A O 1
ATOM 820 N N . HIS A 1 106 ? -3.138 11.972 -9.539 1.00 65.81 106 HIS A N 1
ATOM 821 C CA . HIS A 1 106 ? -2.788 11.512 -10.884 1.00 65.81 106 HIS A CA 1
ATOM 822 C C . HIS A 1 106 ? -2.918 9.990 -11.036 1.00 65.81 106 HIS A C 1
ATOM 824 O O . HIS A 1 106 ? -2.863 9.480 -12.156 1.00 65.81 106 HIS A O 1
ATOM 830 N N . ILE A 1 107 ? -3.043 9.250 -9.926 1.00 72.44 107 ILE A N 1
ATOM 831 C CA . ILE A 1 107 ? -2.680 7.828 -9.867 1.00 72.44 107 ILE A CA 1
ATOM 832 C C . ILE A 1 107 ? -3.716 7.031 -9.034 1.00 72.44 107 ILE A C 1
ATOM 834 O O . ILE A 1 107 ? -3.393 6.088 -8.315 1.00 72.44 107 ILE A O 1
ATOM 838 N N . TYR A 1 108 ? -5.007 7.358 -9.179 1.00 69.00 108 TYR A N 1
ATOM 839 C CA . TYR A 1 108 ? -6.105 6.766 -8.392 1.00 69.00 108 TYR A CA 1
ATOM 840 C C . TYR A 1 108 ? -6.154 5.229 -8.394 1.00 69.00 108 TYR A C 1
ATOM 842 O O . TYR A 1 108 ? -6.503 4.620 -7.387 1.00 69.00 108 TYR A O 1
ATOM 850 N N . SER A 1 109 ? -5.790 4.572 -9.500 1.00 69.81 109 SER A N 1
ATOM 851 C CA . SER A 1 109 ? -5.794 3.102 -9.607 1.00 69.81 109 SER A CA 1
ATOM 852 C C . SER A 1 109 ? -4.698 2.408 -8.791 1.00 69.81 109 SER A C 1
ATOM 854 O O . SER A 1 109 ? -4.732 1.186 -8.616 1.00 69.81 109 SER A O 1
ATOM 856 N N . TYR A 1 110 ? -3.713 3.171 -8.321 1.00 69.44 110 TYR A N 1
ATOM 857 C CA . TYR A 1 110 ? -2.576 2.673 -7.552 1.00 69.44 110 TYR A CA 1
ATOM 858 C C . TYR A 1 110 ? -2.531 3.247 -6.132 1.00 69.44 110 TYR A C 1
ATOM 860 O O . TYR A 1 110 ? -1.585 2.991 -5.391 1.00 69.44 110 TYR A O 1
ATOM 868 N N . ARG A 1 111 ? -3.576 3.987 -5.756 1.00 70.75 111 ARG A N 1
ATOM 869 C CA . ARG A 1 111 ? -3.778 4.542 -4.426 1.00 70.75 111 ARG A CA 1
ATOM 870 C C . ARG A 1 111 ? -3.831 3.423 -3.384 1.00 70.75 111 ARG A C 1
ATOM 872 O O . ARG A 1 111 ? -4.511 2.411 -3.580 1.00 70.75 111 ARG A O 1
ATOM 879 N N . ASN A 1 112 ? -3.147 3.624 -2.261 1.00 75.94 112 ASN A N 1
ATOM 880 C CA . ASN A 1 112 ? -3.432 2.867 -1.049 1.00 75.94 112 ASN A CA 1
ATOM 881 C C . ASN A 1 112 ? -4.893 3.142 -0.657 1.00 75.94 112 ASN A C 1
ATOM 883 O O . ASN A 1 112 ? -5.264 4.292 -0.452 1.00 75.94 112 ASN A O 1
ATOM 887 N N . ALA A 1 113 ? -5.732 2.109 -0.560 1.00 79.31 113 ALA A N 1
ATOM 888 C CA . ALA A 1 113 ? -7.162 2.281 -0.288 1.00 79.31 113 ALA A CA 1
ATOM 889 C C . ALA A 1 113 ? -7.449 3.052 1.018 1.00 79.31 113 ALA A C 1
ATOM 891 O O . ALA A 1 113 ? -8.519 3.639 1.156 1.00 79.31 113 ALA A O 1
ATOM 892 N N . GLU A 1 114 ? -6.489 3.085 1.945 1.00 84.75 114 GLU A N 1
ATOM 893 C CA . GLU A 1 114 ? -6.580 3.805 3.214 1.00 84.75 114 GLU A CA 1
ATOM 894 C C . GLU A 1 114 ? -6.001 5.228 3.166 1.00 84.75 114 GLU A C 1
ATOM 896 O O . GLU A 1 114 ? -6.099 5.938 4.160 1.00 84.75 114 GLU A O 1
ATOM 901 N N . SER A 1 115 ? -5.432 5.685 2.041 1.00 81.75 115 SER A N 1
ATOM 902 C CA . SER A 1 115 ? -4.595 6.897 2.016 1.00 81.75 115 SER A CA 1
ATOM 903 C C . SER A 1 115 ? -5.318 8.170 2.459 1.00 81.75 115 SER A C 1
ATOM 905 O O . SER A 1 115 ? -4.678 9.092 2.946 1.00 81.75 115 SER A O 1
ATOM 907 N N . VAL A 1 116 ? -6.644 8.235 2.299 1.00 82.75 116 VAL A N 1
ATOM 908 C CA . VAL A 1 116 ? -7.475 9.350 2.786 1.00 82.75 116 VAL A CA 1
ATOM 909 C C . VAL A 1 116 ? -7.373 9.473 4.306 1.00 82.75 116 VAL A C 1
ATOM 911 O O . VAL A 1 116 ? -7.354 10.571 4.848 1.00 82.75 116 VAL A O 1
ATOM 914 N N . PHE A 1 117 ? -7.299 8.343 4.993 1.00 88.19 117 PHE A N 1
ATOM 915 C CA . PHE A 1 117 ? -7.336 8.260 6.445 1.00 88.19 117 PHE A CA 1
ATOM 916 C C . PHE A 1 117 ? -5.941 8.039 7.043 1.00 88.19 117 PHE A C 1
ATOM 918 O O . PHE A 1 117 ? -5.794 8.069 8.261 1.00 88.19 117 PHE A O 1
ATOM 925 N N . SER A 1 118 ? -4.917 7.829 6.207 1.00 91.12 118 SER A N 1
ATOM 926 C CA . SER A 1 118 ? -3.536 7.603 6.636 1.00 91.12 118 SER A CA 1
ATOM 927 C C . SER A 1 118 ? -2.933 8.791 7.376 1.00 91.12 118 SER A C 1
ATOM 929 O O . SER A 1 118 ? -3.309 9.946 7.159 1.00 91.12 118 SER A O 1
ATOM 931 N N . TYR A 1 119 ? -1.950 8.503 8.223 1.00 93.00 119 TYR A N 1
ATOM 932 C CA . TYR A 1 119 ? -1.186 9.525 8.930 1.00 93.00 119 TYR A CA 1
ATOM 933 C C . TYR A 1 119 ? 0.020 10.010 8.129 1.00 93.00 119 TYR A C 1
ATOM 935 O O . TYR A 1 119 ? 0.656 9.259 7.390 1.00 93.00 119 TYR A O 1
ATOM 943 N N . THR A 1 120 ? 0.368 11.282 8.309 1.00 91.56 120 THR A N 1
ATOM 944 C CA . THR A 1 120 ? 1.532 11.913 7.675 1.00 91.56 120 THR A CA 1
ATOM 945 C C . THR A 1 120 ? 2.836 11.693 8.447 1.00 91.56 120 THR A C 1
ATOM 947 O O . THR A 1 120 ? 3.907 12.059 7.963 1.00 91.56 120 THR A O 1
ATOM 950 N N . GLU A 1 121 ? 2.764 11.134 9.655 1.00 92.75 121 GLU A N 1
ATOM 951 C CA . GLU A 1 121 ? 3.903 10.875 10.538 1.00 92.75 121 GLU A CA 1
ATOM 952 C C . GLU A 1 121 ? 3.611 9.746 11.533 1.00 92.75 121 GLU A C 1
ATOM 954 O O . GLU A 1 121 ? 2.457 9.378 11.739 1.00 92.75 121 GLU A O 1
ATOM 959 N N . ASP A 1 122 ? 4.665 9.217 12.158 1.00 95.00 122 ASP A N 1
ATOM 960 C CA . ASP A 1 122 ? 4.572 8.148 13.151 1.00 95.00 122 ASP A CA 1
ATOM 961 C C . ASP A 1 122 ? 3.861 8.622 14.431 1.00 95.00 122 ASP A C 1
ATOM 963 O O . AS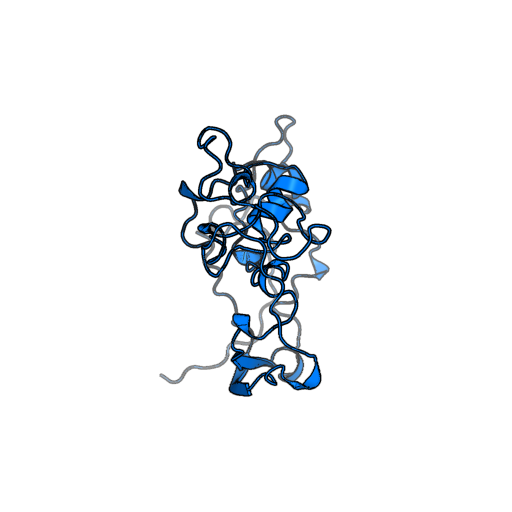P A 1 122 ? 4.359 9.474 15.172 1.00 95.00 122 ASP A O 1
ATOM 967 N N . VAL A 1 123 ? 2.703 8.024 14.711 1.00 95.12 123 VAL A N 1
ATOM 968 C CA . VAL A 1 123 ? 1.889 8.288 15.907 1.00 95.12 123 VAL A CA 1
ATOM 969 C C . VAL A 1 123 ? 2.000 7.186 16.968 1.00 95.12 123 VAL A C 1
ATOM 971 O O . VAL A 1 123 ? 1.342 7.259 18.006 1.00 95.12 123 VAL A O 1
ATOM 974 N N . SER A 1 124 ? 2.873 6.191 16.779 1.00 93.25 124 SER A N 1
ATOM 975 C CA . SER A 1 124 ? 3.042 5.028 17.671 1.00 93.25 124 SER A CA 1
ATOM 976 C C . SER A 1 124 ? 3.477 5.372 19.100 1.00 93.25 124 SER A C 1
ATOM 978 O O . SER A 1 124 ? 3.448 4.511 19.982 1.00 93.25 124 SER A O 1
ATOM 980 N N . ARG A 1 125 ? 3.852 6.627 19.367 1.00 94.75 125 ARG A N 1
ATOM 981 C CA . ARG A 1 125 ? 4.205 7.134 20.704 1.00 94.75 125 ARG A CA 1
ATOM 982 C C . ARG A 1 125 ? 3.103 7.956 21.371 1.00 94.75 125 ARG A C 1
ATOM 984 O O . ARG A 1 125 ? 3.246 8.298 22.542 1.00 94.75 125 ARG A O 1
ATOM 991 N N . LEU A 1 126 ? 2.032 8.293 20.654 1.00 94.69 126 LEU A N 1
ATOM 992 C CA . LEU A 1 126 ? 0.918 9.062 21.206 1.00 94.69 126 LEU A CA 1
ATOM 993 C C . LEU A 1 126 ? -0.017 8.148 22.016 1.00 94.69 126 LEU A C 1
ATOM 995 O O . LEU A 1 126 ? -0.211 6.989 21.636 1.00 94.69 126 LEU A O 1
ATOM 999 N N . PRO A 1 127 ? -0.593 8.631 23.130 1.00 92.81 127 PRO A N 1
ATOM 1000 C CA . PRO A 1 127 ? -1.564 7.858 23.897 1.00 92.81 127 PRO A CA 1
ATOM 1001 C C . PRO A 1 127 ? -2.877 7.683 23.119 1.00 92.81 127 PRO A C 1
ATOM 1003 O O . PRO A 1 127 ? -3.185 8.473 22.227 1.00 92.81 127 PRO A O 1
ATOM 1006 N N . SER A 1 128 ? -3.672 6.671 23.483 1.00 91.69 128 SER A N 1
ATOM 1007 C CA . SER A 1 128 ? -5.048 6.564 22.978 1.00 91.69 128 SER A CA 1
ATOM 1008 C C . SER A 1 128 ? -5.854 7.806 23.382 1.00 91.69 128 SER A C 1
ATOM 1010 O O . SER A 1 128 ? -5.689 8.308 24.495 1.00 91.69 128 SER A O 1
ATOM 1012 N N . GLY A 1 129 ? -6.716 8.295 22.495 1.00 92.62 129 GLY A N 1
ATOM 1013 C CA . GLY A 1 129 ? -7.473 9.536 22.654 1.00 92.62 129 GLY A CA 1
ATOM 1014 C C . GLY A 1 129 ? -6.691 10.808 22.309 1.00 92.62 129 GLY A C 1
ATOM 1015 O O . GLY A 1 129 ? -7.218 11.901 22.499 1.00 92.62 129 GLY A O 1
ATOM 1016 N N . ALA A 1 130 ? -5.445 10.704 21.829 1.00 95.88 130 ALA A N 1
ATOM 1017 C CA . ALA A 1 130 ? -4.700 11.866 21.347 1.00 95.88 130 ALA A CA 1
ATOM 1018 C C . ALA A 1 130 ? -5.362 12.467 20.098 1.00 95.88 130 ALA A C 1
ATOM 1020 O O . ALA A 1 130 ? -5.745 11.728 19.196 1.00 95.88 130 ALA A O 1
ATOM 1021 N N . ASP A 1 131 ? -5.436 13.797 20.025 1.00 95.12 131 ASP A N 1
ATOM 1022 C CA . ASP A 1 131 ? -5.874 14.509 18.820 1.00 95.12 131 ASP A CA 1
ATOM 1023 C C . ASP A 1 131 ? -4.844 14.323 17.695 1.00 95.12 131 ASP A C 1
ATOM 1025 O O . ASP A 1 131 ? -3.656 14.644 17.833 1.00 95.12 131 ASP A O 1
ATOM 1029 N N . ILE A 1 132 ? -5.317 13.770 16.585 1.00 93.62 132 ILE A N 1
ATOM 1030 C CA . ILE A 1 132 ? -4.537 13.462 15.386 1.00 93.62 132 ILE A CA 1
ATOM 1031 C C . ILE A 1 132 ? -5.118 14.139 14.144 1.00 93.62 132 ILE A C 1
ATOM 1033 O O . ILE A 1 132 ? -4.651 13.858 13.043 1.00 93.62 132 ILE A O 1
ATOM 1037 N N . ASP A 1 133 ? -6.101 15.034 14.285 1.00 91.12 133 ASP A N 1
ATOM 1038 C CA . ASP A 1 133 ? -6.824 15.623 13.153 1.00 91.12 133 ASP A CA 1
ATOM 1039 C C . ASP A 1 133 ? -5.866 16.281 12.148 1.00 91.12 133 ASP A C 1
ATOM 1041 O O . ASP A 1 133 ? -5.913 16.017 10.946 1.00 91.12 133 ASP A O 1
ATOM 1045 N N . ALA A 1 134 ? -4.892 17.033 12.667 1.00 89.88 134 ALA A N 1
ATOM 1046 C CA . ALA A 1 134 ? -3.853 17.700 11.883 1.00 89.88 134 ALA A CA 1
ATOM 1047 C C . ALA A 1 134 ? -2.776 16.757 11.304 1.00 89.88 134 ALA A C 1
ATOM 1049 O O . ALA A 1 134 ? -1.925 17.204 10.533 1.00 89.88 134 ALA A O 1
ATOM 1050 N N . LYS A 1 135 ? -2.773 15.478 11.698 1.00 91.50 135 LYS A N 1
ATOM 1051 C CA . LYS A 1 135 ? -1.807 14.452 11.265 1.00 91.50 135 LYS A CA 1
ATOM 1052 C C . LYS A 1 135 ? -2.373 13.530 10.188 1.00 91.50 135 LYS A C 1
ATOM 1054 O O . LYS A 1 135 ? -1.638 12.696 9.669 1.00 91.50 135 LYS A O 1
ATOM 1059 N N . ARG A 1 136 ? -3.660 13.646 9.859 1.00 89.69 136 ARG A N 1
ATOM 1060 C CA . ARG A 1 136 ? -4.305 12.883 8.785 1.00 89.69 136 ARG A CA 1
ATOM 1061 C C . ARG A 1 136 ? -3.934 13.472 7.425 1.00 89.69 136 ARG A C 1
ATOM 1063 O O . ARG A 1 136 ? -3.753 14.680 7.288 1.00 89.69 136 ARG A O 1
ATOM 1070 N N . VAL A 1 137 ? -3.824 12.626 6.403 1.00 85.44 137 VAL A N 1
ATOM 1071 C CA . VAL A 1 137 ? -3.643 13.077 5.012 1.00 85.44 137 VAL A CA 1
ATOM 1072 C C . VAL A 1 137 ? -4.852 13.911 4.577 1.00 85.44 137 VAL A C 1
ATOM 1074 O O . VAL A 1 137 ? -4.686 15.012 4.050 1.00 85.44 137 VAL A O 1
ATOM 1077 N N . LEU A 1 138 ? -6.073 13.434 4.846 1.00 78.88 138 LEU A N 1
ATOM 1078 C CA . LEU A 1 138 ? -7.282 14.250 4.746 1.00 78.88 138 LEU A CA 1
ATOM 1079 C C . LEU A 1 138 ? -7.306 15.282 5.885 1.00 78.88 138 LEU A C 1
ATOM 1081 O O . LEU A 1 138 ? -6.987 14.953 7.016 1.00 78.88 138 LEU A O 1
ATOM 1085 N N . ASN A 1 139 ? -7.718 16.518 5.602 1.00 63.19 139 ASN A N 1
ATOM 1086 C CA . ASN A 1 139 ? -7.786 17.644 6.554 1.00 63.19 139 ASN A CA 1
ATOM 1087 C C . ASN A 1 139 ? -6.459 18.262 7.013 1.00 63.19 139 ASN A C 1
ATOM 1089 O O . ASN A 1 139 ? -6.495 19.290 7.692 1.00 63.19 139 ASN A O 1
ATOM 1093 N N . ASN A 1 140 ? -5.299 17.789 6.548 1.00 69.19 140 ASN A N 1
ATOM 1094 C CA . ASN A 1 140 ? -4.107 18.631 6.586 1.00 69.19 140 ASN A CA 1
ATOM 1095 C C . ASN A 1 140 ? -4.332 19.793 5.604 1.00 69.19 140 ASN A C 1
ATOM 1097 O O . ASN A 1 140 ? -4.109 19.662 4.401 1.00 69.19 140 ASN A O 1
ATOM 1101 N N . GLY A 1 141 ? -4.855 20.919 6.113 1.00 50.56 141 GLY A N 1
ATOM 1102 C CA . GLY A 1 141 ? -5.345 22.101 5.379 1.00 50.56 141 GLY A CA 1
ATOM 1103 C C . GLY A 1 141 ? -4.340 22.779 4.438 1.00 50.56 141 GLY A C 1
ATOM 1104 O O . GLY A 1 141 ? -4.611 23.837 3.875 1.00 50.56 141 GLY A O 1
ATOM 1105 N N . ARG A 1 142 ? -3.183 22.160 4.227 1.00 53.81 142 ARG A N 1
ATOM 1106 C CA . ARG A 1 142 ? -2.204 22.465 3.199 1.00 53.81 142 ARG A CA 1
ATOM 1107 C C . ARG A 1 142 ? -2.357 21.509 2.015 1.00 53.81 142 ARG A C 1
ATOM 1109 O O . ARG A 1 142 ? -1.399 20.848 1.645 1.00 53.81 142 ARG A O 1
ATOM 1116 N N . TRP A 1 143 ? -3.491 21.542 1.312 1.00 51.06 143 TRP A N 1
ATOM 1117 C CA . TRP A 1 143 ? -3.613 20.960 -0.043 1.00 51.06 143 TRP A CA 1
ATOM 1118 C C . TRP A 1 143 ? -2.560 21.494 -1.044 1.00 51.06 143 TRP A C 1
ATOM 1120 O O . TRP A 1 143 ? -2.437 20.981 -2.150 1.00 51.06 143 TRP A O 1
ATOM 1130 N N . GLY A 1 144 ? -1.780 22.516 -0.666 1.00 56.19 144 GLY A N 1
ATOM 1131 C CA . GLY A 1 144 ? -0.586 22.951 -1.394 1.00 56.19 144 GLY A CA 1
ATOM 1132 C C . GLY A 1 144 ? 0.666 22.083 -1.182 1.00 56.19 144 GLY A C 1
ATOM 1133 O O . GLY A 1 144 ? 1.652 22.296 -1.877 1.00 56.19 144 GLY A O 1
ATOM 1134 N N . TRP A 1 145 ? 0.651 21.134 -0.242 1.00 60.75 145 TRP A N 1
ATOM 1135 C CA . TRP A 1 145 ? 1.742 20.207 0.059 1.00 60.75 145 TRP A CA 1
ATOM 1136 C C . TRP A 1 145 ? 1.176 18.794 0.101 1.00 60.75 145 TRP A C 1
ATOM 1138 O O . TRP A 1 145 ? 0.638 18.372 1.112 1.00 60.75 145 TRP A O 1
ATOM 1148 N N . THR A 1 146 ? 1.282 18.075 -1.006 1.00 73.31 146 THR A N 1
ATOM 1149 C CA . THR A 1 146 ? 1.031 16.633 -1.108 1.00 73.31 146 THR A CA 1
ATOM 1150 C C . THR A 1 146 ? 2.077 15.905 -0.252 1.00 73.31 146 THR A C 1
ATOM 1152 O O . THR A 1 146 ? 3.233 15.832 -0.675 1.00 73.31 146 THR A O 1
ATOM 1155 N N . PRO A 1 147 ? 1.750 15.469 0.983 1.00 74.31 147 PRO A N 1
ATOM 1156 C CA . PRO A 1 147 ? 2.743 14.988 1.955 1.00 74.31 147 PRO A CA 1
ATOM 1157 C C . PRO A 1 147 ? 3.322 13.618 1.572 1.00 74.31 147 PRO A C 1
ATOM 1159 O O . PRO A 1 147 ? 4.393 13.235 2.032 1.00 74.31 147 PRO A O 1
ATOM 1162 N N . ASP A 1 148 ? 2.608 12.910 0.706 1.00 73.81 148 ASP A N 1
ATOM 1163 C CA . ASP A 1 148 ? 2.979 11.688 0.004 1.00 73.81 148 ASP A CA 1
ATOM 1164 C C . ASP A 1 148 ? 3.827 11.953 -1.253 1.00 73.81 148 ASP A C 1
ATOM 1166 O O . ASP A 1 148 ? 4.420 11.030 -1.814 1.00 73.81 148 ASP A O 1
ATOM 1170 N N . ALA A 1 149 ? 3.945 13.214 -1.681 1.00 71.94 149 ALA A N 1
ATOM 1171 C CA . ALA A 1 149 ? 4.751 13.584 -2.829 1.00 71.94 149 ALA A CA 1
ATOM 1172 C C . ALA A 1 149 ? 6.189 13.896 -2.446 1.00 71.94 149 ALA A C 1
ATOM 1174 O O . ALA A 1 149 ? 6.497 14.861 -1.745 1.00 71.94 149 ALA A O 1
ATOM 1175 N N . GLY A 1 150 ? 7.102 13.128 -3.021 1.00 66.31 150 GLY A N 1
ATOM 1176 C CA . GLY A 1 150 ? 8.515 13.454 -2.996 1.00 66.31 150 GLY A CA 1
ATOM 1177 C C . GLY A 1 150 ? 9.399 12.225 -3.009 1.00 66.31 150 GLY A C 1
ATOM 1178 O O . GLY A 1 150 ? 8.950 11.084 -2.944 1.00 66.31 150 GLY A O 1
ATOM 1179 N N . SER A 1 151 ? 10.699 12.477 -3.096 1.00 67.19 151 SER A N 1
ATOM 1180 C CA . SER A 1 151 ? 11.729 11.441 -3.034 1.00 67.19 151 SER A CA 1
ATOM 1181 C C . SER A 1 151 ? 12.204 11.153 -1.607 1.00 67.19 151 SER A C 1
ATOM 1183 O O . SER A 1 151 ? 13.023 10.252 -1.413 1.00 67.19 151 SER A O 1
ATOM 1185 N N . SER A 1 152 ? 11.711 11.891 -0.604 1.00 79.88 152 SER A N 1
ATOM 1186 C CA . SER A 1 152 ? 12.128 11.703 0.785 1.00 79.88 152 SER A CA 1
ATOM 1187 C C . SER A 1 152 ? 11.612 10.367 1.339 1.00 79.88 152 SER A C 1
ATOM 1189 O O . SER A 1 152 ? 10.525 9.922 0.960 1.00 79.88 152 SER A O 1
ATOM 1191 N N . PRO A 1 153 ? 12.354 9.722 2.260 1.00 82.38 153 PRO A N 1
ATOM 1192 C CA . PRO A 1 153 ? 11.866 8.534 2.957 1.00 82.38 153 PRO A CA 1
ATOM 1193 C C . PRO A 1 153 ? 10.497 8.763 3.604 1.00 82.38 153 PRO A C 1
ATOM 1195 O O . PRO A 1 153 ? 9.619 7.927 3.454 1.00 82.38 153 PRO A O 1
ATOM 1198 N N . GLN A 1 154 ? 10.286 9.939 4.207 1.00 84.81 154 GLN A N 1
ATOM 1199 C CA . GLN A 1 154 ? 9.016 10.307 4.832 1.00 84.81 154 GLN A CA 1
ATOM 1200 C C . GLN A 1 154 ? 7.846 10.275 3.842 1.00 84.81 154 GLN A C 1
ATOM 1202 O O . GLN A 1 154 ? 6.833 9.651 4.130 1.00 84.81 154 GLN A O 1
ATOM 1207 N N . ALA A 1 155 ? 7.984 10.910 2.673 1.00 79.88 155 ALA A N 1
ATOM 1208 C CA . ALA A 1 155 ? 6.913 10.946 1.676 1.00 79.88 155 ALA A CA 1
ATOM 1209 C C . ALA A 1 155 ? 6.549 9.535 1.191 1.00 79.88 155 ALA A C 1
ATOM 1211 O O . ALA A 1 155 ? 5.375 9.201 1.049 1.00 79.88 155 ALA A O 1
ATOM 1212 N N . ARG A 1 156 ? 7.559 8.670 1.028 1.00 80.00 156 ARG A N 1
ATOM 1213 C CA . ARG A 1 156 ? 7.361 7.260 0.669 1.00 80.00 156 ARG A CA 1
ATOM 1214 C C . ARG A 1 156 ? 6.648 6.485 1.777 1.00 80.00 156 ARG A C 1
ATOM 1216 O O . ARG A 1 156 ? 5.737 5.724 1.471 1.00 80.00 156 ARG A O 1
ATOM 1223 N N . SER A 1 157 ? 7.005 6.713 3.040 1.00 85.56 157 SER A N 1
ATOM 1224 C CA . SER A 1 157 ? 6.325 6.106 4.190 1.00 85.56 157 SER A CA 1
ATOM 1225 C C . SER A 1 157 ? 4.852 6.521 4.270 1.00 85.56 157 SER A C 1
ATOM 1227 O O . SER A 1 157 ? 3.997 5.664 4.487 1.00 85.56 157 SER A O 1
ATOM 1229 N N . VAL A 1 158 ? 4.531 7.797 4.017 1.00 85.81 158 VAL A N 1
ATOM 1230 C CA . VAL A 1 158 ? 3.137 8.283 3.948 1.00 85.81 158 VAL A CA 1
ATOM 1231 C C . VAL A 1 158 ? 2.386 7.633 2.785 1.00 85.81 158 VAL A C 1
ATOM 1233 O O . VAL A 1 158 ? 1.303 7.089 2.990 1.00 85.81 158 VAL A O 1
ATOM 1236 N N . PHE A 1 159 ? 2.970 7.618 1.582 1.00 80.31 159 PHE A N 1
ATOM 1237 C CA . PHE A 1 159 ? 2.372 6.986 0.399 1.00 80.31 159 PHE A CA 1
ATOM 1238 C C . PHE A 1 159 ? 2.075 5.492 0.621 1.00 80.31 159 PHE A C 1
ATOM 1240 O O . PHE A 1 159 ? 1.008 4.993 0.256 1.00 80.31 159 PHE A O 1
ATOM 1247 N N . ASN A 1 160 ? 2.999 4.783 1.272 1.00 82.06 160 ASN A N 1
ATOM 1248 C CA . ASN A 1 160 ? 2.861 3.366 1.608 1.00 82.06 160 ASN A CA 1
ATOM 1249 C C . ASN A 1 160 ? 1.920 3.105 2.799 1.00 82.06 160 ASN A C 1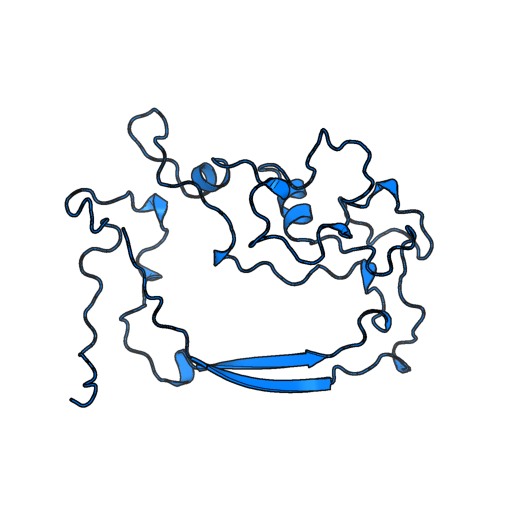
ATOM 1251 O O . ASN A 1 160 ? 1.608 1.947 3.068 1.00 82.06 160 ASN A O 1
ATOM 1255 N N . GLY A 1 161 ? 1.471 4.144 3.513 1.00 87.75 161 GLY A N 1
ATOM 1256 C CA . GLY A 1 161 ? 0.661 4.008 4.724 1.00 87.75 161 GLY A CA 1
ATOM 1257 C C . GLY A 1 161 ? 1.407 3.354 5.891 1.00 87.75 161 GLY A C 1
ATOM 1258 O O . GLY A 1 161 ? 0.800 2.629 6.674 1.00 87.75 161 GLY A O 1
ATOM 1259 N N . GLU A 1 162 ? 2.719 3.575 6.016 1.00 90.94 162 GLU A N 1
ATOM 1260 C CA . GLU A 1 162 ? 3.559 2.944 7.050 1.00 90.94 162 GLU A CA 1
ATOM 1261 C C . GLU A 1 162 ? 3.211 3.388 8.474 1.00 90.94 162 GLU A C 1
ATOM 1263 O O . GLU A 1 162 ? 3.459 2.649 9.423 1.00 90.94 162 GLU A O 1
ATOM 1268 N N . PHE A 1 163 ? 2.631 4.578 8.630 1.00 93.19 163 PHE A N 1
ATOM 1269 C CA . PHE A 1 163 ? 2.347 5.160 9.942 1.00 93.19 163 PHE A CA 1
ATOM 1270 C C . PHE A 1 163 ? 0.984 4.778 10.521 1.00 93.19 163 PHE A C 1
ATOM 1272 O O . PHE A 1 163 ? 0.720 5.084 11.681 1.00 93.19 163 PHE A O 1
ATOM 1279 N N . GLY A 1 164 ? 0.134 4.117 9.733 1.00 92.81 164 GLY A N 1
ATOM 1280 C CA . GLY A 1 164 ? -1.239 3.801 10.107 1.00 92.81 164 GLY A CA 1
ATOM 1281 C C . GLY A 1 164 ? -2.271 4.793 9.572 1.00 92.81 164 GLY A C 1
ATOM 1282 O O . GLY A 1 164 ? -1.983 5.559 8.647 1.00 92.81 164 GLY A O 1
ATOM 1283 N N . ALA A 1 165 ? -3.495 4.713 10.094 1.00 93.19 165 ALA A N 1
ATOM 1284 C CA . ALA A 1 165 ? -4.656 5.453 9.611 1.00 93.19 165 ALA A CA 1
ATOM 1285 C C . ALA A 1 165 ? -5.778 5.575 10.664 1.00 93.19 165 ALA A C 1
ATOM 1287 O O . ALA A 1 165 ? -6.054 4.615 11.387 1.00 93.19 165 ALA A O 1
ATOM 1288 N N . ASP A 1 166 ? -6.478 6.720 10.654 1.00 92.19 166 ASP A N 1
ATOM 1289 C CA . ASP A 1 166 ? -7.719 7.001 11.403 1.00 92.19 166 ASP A CA 1
ATOM 1290 C C . ASP A 1 166 ? -8.896 6.362 10.675 1.00 92.19 166 ASP A C 1
ATOM 1292 O O . ASP A 1 166 ? -9.654 6.979 9.922 1.00 92.19 166 ASP A O 1
ATOM 1296 N N . ARG A 1 167 ? -8.981 5.052 10.817 1.00 89.00 167 ARG A N 1
ATOM 1297 C CA . ARG A 1 167 ? -9.874 4.236 10.006 1.00 89.00 167 ARG A CA 1
ATOM 1298 C C . ARG A 1 167 ? -11.327 4.310 10.493 1.00 89.00 167 ARG A C 1
ATOM 1300 O O . ARG A 1 167 ? -12.215 3.868 9.764 1.00 89.00 167 ARG A O 1
ATOM 1307 N N . ASN A 1 168 ? -11.593 4.817 11.704 1.00 88.19 168 ASN A N 1
ATOM 1308 C CA . ASN A 1 168 ? -12.963 5.072 12.176 1.00 88.19 168 ASN A CA 1
ATOM 1309 C C . ASN A 1 168 ? -13.418 6.527 11.954 1.00 88.19 168 ASN A C 1
ATOM 1311 O O . ASN A 1 168 ? -14.607 6.824 12.084 1.00 88.19 168 ASN A O 1
ATOM 1315 N N . PHE A 1 169 ? -12.486 7.386 11.538 1.00 90.12 169 PHE A N 1
ATOM 1316 C CA . PHE A 1 169 ? -12.700 8.750 11.093 1.00 90.12 169 PHE A CA 1
ATOM 1317 C C . PHE A 1 169 ? -13.116 9.737 12.194 1.00 90.12 169 PHE A C 1
ATOM 1319 O O . PHE A 1 169 ? -13.781 10.739 11.910 1.00 90.12 169 PHE A O 1
ATOM 1326 N N . ASN A 1 170 ? -12.732 9.485 13.447 1.00 91.44 170 ASN A N 1
ATOM 1327 C CA . ASN A 1 170 ? -13.104 10.332 14.583 1.00 91.44 170 ASN A CA 1
ATOM 1328 C C . ASN A 1 170 ? -12.074 11.432 14.918 1.00 91.44 170 ASN A C 1
ATOM 1330 O O . ASN A 1 170 ? -12.368 12.286 15.755 1.00 91.44 170 ASN A O 1
ATOM 1334 N N . GLY A 1 171 ? -10.905 11.448 14.263 1.00 92.38 171 GLY A N 1
ATOM 1335 C CA . GLY A 1 171 ? -9.842 12.431 14.511 1.00 92.38 171 GLY A CA 1
ATOM 1336 C C . GLY A 1 171 ? -9.083 12.238 15.831 1.00 92.38 171 GLY A C 1
ATOM 1337 O O . GLY A 1 171 ? -8.315 13.115 16.229 1.00 92.38 171 GLY A O 1
ATOM 1338 N N . LEU A 1 172 ? -9.269 11.103 16.501 1.00 93.50 172 LEU A N 1
ATOM 1339 C CA . LEU A 1 172 ? -8.588 10.707 17.726 1.00 93.50 172 LEU A CA 1
ATOM 1340 C C . LEU A 1 172 ? -7.820 9.411 17.479 1.00 93.50 172 LEU A C 1
ATOM 1342 O O . LEU A 1 172 ? -8.272 8.553 16.739 1.00 93.50 172 LEU A O 1
ATOM 1346 N N . LEU A 1 173 ? -6.658 9.257 18.109 1.00 93.19 173 LEU A N 1
ATOM 1347 C CA . LEU A 1 173 ? -5.911 8.010 18.006 1.00 93.19 173 LEU A CA 1
ATOM 1348 C C . LEU A 1 173 ? -6.566 6.934 18.871 1.00 93.19 173 LEU A C 1
ATOM 1350 O O . LEU A 1 173 ? -6.478 6.997 20.098 1.00 93.19 173 LEU A O 1
ATOM 1354 N N . ASP A 1 174 ? -7.127 5.903 18.259 1.00 89.38 174 ASP A N 1
ATOM 1355 C CA . ASP A 1 174 ? -7.724 4.777 18.963 1.00 89.38 174 ASP A CA 1
ATOM 1356 C C . ASP A 1 174 ? -6.805 3.556 18.982 1.00 89.38 174 ASP A C 1
ATOM 1358 O O . ASP A 1 174 ? -6.565 2.859 17.996 1.00 89.38 174 ASP A O 1
ATOM 1362 N N . ARG A 1 175 ? -6.318 3.232 20.179 1.00 84.31 175 ARG A N 1
ATOM 1363 C CA . ARG A 1 175 ? -5.683 1.946 20.452 1.00 84.31 175 ARG A CA 1
ATOM 1364 C C . ARG A 1 175 ? -6.761 1.077 21.069 1.00 84.31 175 ARG A C 1
ATOM 1366 O O . ARG A 1 175 ? -7.080 1.249 22.242 1.00 84.31 175 ARG A O 1
ATOM 1373 N N . GLY A 1 176 ? -7.392 0.234 20.249 1.00 69.75 176 GLY A N 1
ATOM 1374 C CA . GLY A 1 176 ? -8.595 -0.518 20.620 1.00 69.75 176 GLY A CA 1
ATOM 1375 C C . GLY A 1 176 ? -8.567 -1.052 22.067 1.00 69.75 176 GLY A C 1
ATOM 1376 O O . GLY A 1 176 ? -7.557 -1.615 22.490 1.00 69.75 176 GLY A O 1
ATOM 1377 N N . PRO A 1 177 ? -9.664 -0.928 22.839 1.00 62.81 177 PRO A N 1
ATOM 1378 C CA . PRO A 1 177 ? -9.696 -1.201 24.283 1.00 62.81 177 PRO A CA 1
ATOM 1379 C C . PRO A 1 177 ? -9.621 -2.696 24.644 1.00 62.81 177 PRO A C 1
ATOM 1381 O O . PRO A 1 177 ? -9.846 -3.066 25.795 1.00 62.81 177 PRO A O 1
ATOM 1384 N N . MET A 1 178 ? -9.381 -3.577 23.670 1.00 60.53 178 MET A N 1
ATOM 1385 C CA . MET A 1 178 ? -9.600 -5.015 23.796 1.00 60.53 178 MET A CA 1
ATOM 1386 C C . MET A 1 178 ? -8.434 -5.710 24.513 1.00 60.53 178 MET A C 1
ATOM 1388 O O . MET A 1 178 ? -7.329 -5.811 23.954 1.00 60.53 178 MET A O 1
ATOM 1392 N N . PRO A 1 179 ? -8.678 -6.286 25.710 1.00 62.53 179 PRO A N 1
ATOM 1393 C CA . PRO A 1 179 ? -7.728 -7.183 26.351 1.00 62.53 179 PRO A CA 1
ATOM 1394 C C . PRO A 1 179 ? -7.304 -8.281 25.373 1.00 62.53 179 PRO A C 1
ATOM 1396 O O . PRO A 1 179 ? -8.117 -8.762 24.581 1.00 62.53 179 PRO A O 1
ATOM 1399 N N . THR A 1 180 ? -6.049 -8.725 25.439 1.00 58.19 180 THR A N 1
ATOM 1400 C CA . THR A 1 180 ? -5.488 -9.795 24.586 1.00 58.19 180 THR A CA 1
ATOM 1401 C C . THR A 1 180 ? -6.370 -11.044 24.520 1.00 58.19 180 THR A C 1
ATOM 1403 O O . THR A 1 180 ? -6.409 -11.716 23.492 1.00 58.19 180 THR A O 1
ATOM 1406 N N . THR A 1 181 ? -7.106 -11.339 25.593 1.00 61.34 181 THR A N 1
ATOM 1407 C CA . THR A 1 181 ? -8.033 -12.474 25.712 1.00 61.34 181 THR A CA 1
ATOM 1408 C C . THR A 1 181 ? -9.342 -12.313 24.936 1.00 61.34 181 THR A C 1
ATOM 1410 O O . THR A 1 181 ? -9.983 -13.319 24.644 1.00 61.34 181 THR A O 1
ATOM 1413 N N . ALA A 1 182 ? -9.738 -11.085 24.597 1.00 56.19 182 ALA A N 1
ATOM 1414 C CA . ALA A 1 182 ? -10.977 -10.766 23.888 1.00 56.19 182 ALA A CA 1
ATOM 1415 C C . ALA A 1 182 ? -10.765 -10.506 22.385 1.00 56.19 182 ALA A C 1
ATOM 1417 O O . ALA A 1 182 ? -11.735 -10.402 21.639 1.00 56.19 182 ALA A O 1
ATOM 1418 N N . ARG A 1 183 ? -9.511 -10.432 21.917 1.00 66.75 183 ARG A N 1
ATOM 1419 C CA . ARG A 1 183 ? -9.192 -10.209 20.498 1.00 66.75 183 ARG A CA 1
ATOM 1420 C C . ARG A 1 183 ? -9.736 -11.344 19.642 1.00 66.75 183 ARG A C 1
ATOM 1422 O O . ARG A 1 183 ? -9.490 -12.521 19.919 1.00 66.75 183 ARG A O 1
ATOM 1429 N N . MET A 1 184 ? -10.447 -10.997 18.573 1.00 61.94 184 MET A N 1
ATOM 1430 C CA . MET A 1 184 ? -10.897 -12.003 17.621 1.00 61.94 184 MET A CA 1
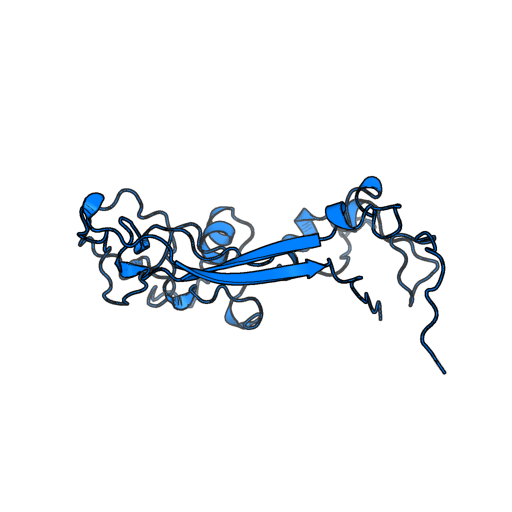ATOM 1431 C C . MET A 1 184 ? -9.705 -12.652 16.922 1.00 61.94 184 MET A C 1
ATOM 1433 O O . MET A 1 184 ? -8.744 -11.999 16.518 1.00 61.94 184 MET A O 1
ATOM 1437 N N . ARG A 1 185 ? -9.787 -13.973 16.767 1.00 62.66 185 ARG A N 1
ATOM 1438 C CA . ARG A 1 185 ? -8.845 -14.737 15.954 1.00 62.66 185 ARG A CA 1
ATOM 1439 C C . ARG A 1 185 ? -9.217 -14.534 14.493 1.00 62.66 185 ARG A C 1
ATOM 1441 O O . ARG A 1 185 ? -10.392 -14.619 14.147 1.00 62.66 185 ARG A O 1
ATOM 1448 N N . ALA A 1 186 ? -8.218 -14.295 13.651 1.00 67.81 186 ALA A N 1
ATOM 1449 C CA . ALA A 1 186 ? -8.420 -14.195 12.216 1.00 67.81 186 ALA A CA 1
ATOM 1450 C C . ALA A 1 186 ? -9.162 -15.433 11.693 1.00 67.81 186 ALA A C 1
ATOM 1452 O O . ALA A 1 186 ? -8.733 -16.568 11.920 1.00 67.81 186 ALA A O 1
ATOM 1453 N N . LEU A 1 187 ? -10.280 -15.217 11.002 1.00 76.44 187 LEU A N 1
ATOM 1454 C CA . LEU A 1 187 ? -11.057 -16.294 10.398 1.00 76.44 187 LEU A CA 1
ATOM 1455 C C . LEU A 1 187 ? -10.578 -16.489 8.965 1.00 76.44 187 LEU A C 1
ATOM 1457 O O . LEU A 1 187 ? -10.588 -15.544 8.178 1.00 76.44 187 LEU A O 1
ATOM 1461 N N . THR A 1 188 ? -10.159 -17.704 8.605 1.00 79.94 188 THR A N 1
ATOM 1462 C CA . THR A 1 188 ? -9.883 -18.018 7.198 1.00 79.94 188 THR A CA 1
ATOM 1463 C C . THR A 1 188 ? -11.199 -17.997 6.431 1.00 79.94 188 THR A C 1
ATOM 1465 O O . THR A 1 188 ? -12.080 -18.807 6.703 1.00 79.94 188 THR A O 1
ATOM 1468 N N . VAL A 1 189 ? -11.322 -17.104 5.454 1.00 84.62 189 VAL A N 1
ATOM 1469 C CA . VAL A 1 189 ? -12.516 -17.008 4.601 1.00 84.62 189 VAL A CA 1
ATOM 1470 C C . VAL A 1 189 ? -12.336 -17.824 3.331 1.00 84.62 189 VAL A C 1
ATOM 1472 O O . VAL A 1 189 ? -13.276 -18.455 2.857 1.00 84.62 189 VAL A O 1
ATOM 1475 N N . ALA A 1 190 ? -11.122 -17.838 2.776 1.00 80.38 190 ALA A N 1
ATOM 1476 C CA . ALA A 1 190 ? -10.845 -18.566 1.548 1.00 80.38 190 ALA A CA 1
ATOM 1477 C C . ALA A 1 190 ? -9.370 -18.947 1.407 1.00 80.38 190 ALA A C 1
ATOM 1479 O O . ALA A 1 190 ? -8.471 -18.333 1.988 1.00 80.38 190 ALA A O 1
ATOM 1480 N N . ARG A 1 191 ? -9.125 -19.967 0.583 1.00 85.19 191 ARG A N 1
ATOM 1481 C CA . ARG A 1 191 ? -7.793 -20.450 0.229 1.00 85.19 191 ARG A CA 1
ATOM 1482 C C . ARG A 1 191 ? -7.772 -20.780 -1.257 1.00 85.19 191 ARG A C 1
ATOM 1484 O O . ARG A 1 191 ? -8.508 -21.653 -1.703 1.00 85.19 191 ARG A O 1
ATOM 1491 N N . PHE A 1 192 ? -6.908 -20.107 -2.004 1.00 74.31 192 PHE A N 1
ATOM 1492 C CA . PHE A 1 192 ? -6.752 -20.321 -3.438 1.00 74.31 192 PHE A CA 1
ATOM 1493 C C . PHE A 1 192 ? -5.321 -20.734 -3.748 1.00 74.31 192 PHE A C 1
ATOM 1495 O O . PHE A 1 192 ? -4.369 -20.163 -3.215 1.00 74.31 192 PHE A O 1
ATOM 1502 N N . ASN A 1 193 ? -5.168 -21.708 -4.641 1.00 78.75 193 ASN A N 1
ATOM 1503 C CA . ASN A 1 193 ? -3.879 -21.982 -5.259 1.00 78.75 193 ASN A CA 1
ATOM 1504 C C . ASN A 1 193 ? -3.742 -21.039 -6.455 1.00 78.75 193 ASN A C 1
ATOM 1506 O O . ASN A 1 193 ? -4.469 -21.156 -7.440 1.00 78.75 193 ASN A O 1
ATOM 1510 N N . TYR A 1 194 ? -2.847 -20.069 -6.327 1.00 69.69 194 TYR A N 1
ATOM 1511 C CA . TYR A 1 194 ? -2.502 -19.120 -7.368 1.00 69.69 194 TYR A CA 1
ATOM 1512 C C . TYR A 1 194 ? -1.208 -19.573 -8.032 1.00 69.69 194 TYR A C 1
ATOM 1514 O O . TYR A 1 194 ? -0.178 -19.730 -7.380 1.00 69.69 194 TYR A O 1
ATOM 1522 N N . TYR A 1 195 ? -1.256 -19.777 -9.339 1.00 68.88 195 TYR A N 1
ATOM 1523 C CA . TYR A 1 195 ? -0.056 -20.008 -10.126 1.00 68.88 195 TYR A CA 1
ATOM 1524 C C . TYR A 1 195 ? 0.403 -18.666 -10.679 1.00 68.88 195 TYR A C 1
ATOM 1526 O O . TYR A 1 195 ? -0.413 -17.950 -11.259 1.00 68.88 195 TYR A O 1
ATOM 1534 N N . ASP A 1 196 ? 1.684 -18.330 -10.503 1.00 55.44 196 ASP A N 1
ATOM 1535 C CA . ASP A 1 196 ? 2.243 -17.089 -11.046 1.00 55.44 196 ASP A CA 1
ATOM 1536 C C . ASP A 1 196 ? 1.887 -16.977 -12.538 1.00 55.44 196 ASP A C 1
ATOM 1538 O O . ASP A 1 196 ? 2.290 -17.816 -13.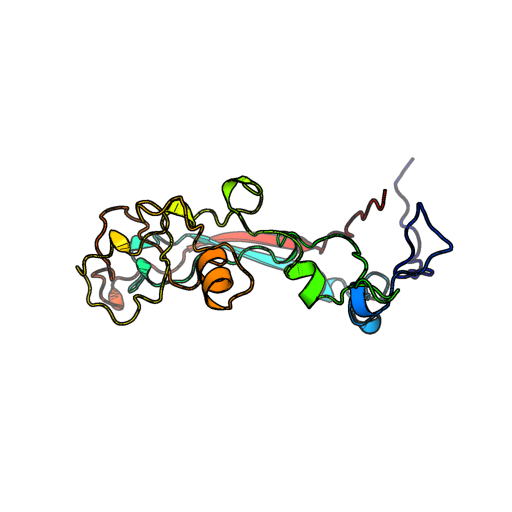354 1.00 55.44 196 ASP A O 1
ATOM 1542 N N . LEU A 1 197 ? 1.093 -15.957 -12.889 1.00 47.91 197 LEU A N 1
ATOM 1543 C CA . LEU A 1 197 ? 0.752 -15.672 -14.277 1.00 47.91 197 LEU A CA 1
ATOM 1544 C C . LEU A 1 197 ? 2.053 -15.541 -15.074 1.00 47.91 197 LEU A C 1
ATOM 1546 O O . LEU A 1 197 ? 2.979 -14.828 -14.680 1.00 47.91 197 LEU A O 1
ATOM 1550 N N . ARG A 1 198 ? 2.110 -16.191 -16.242 1.00 49.66 198 ARG A N 1
ATOM 1551 C CA . ARG A 1 198 ? 3.058 -15.792 -17.284 1.00 49.66 198 ARG A CA 1
ATOM 1552 C C . ARG A 1 198 ? 2.633 -14.392 -17.688 1.00 49.66 198 ARG A C 1
ATOM 1554 O O . ARG A 1 198 ? 1.709 -14.281 -18.483 1.00 49.66 198 ARG A O 1
ATOM 1561 N N . VAL A 1 199 ? 3.215 -13.360 -17.076 1.00 39.09 199 VAL A N 1
ATOM 1562 C CA . VAL A 1 199 ? 2.889 -11.962 -17.373 1.00 39.09 199 VAL A CA 1
ATOM 1563 C C . VAL A 1 199 ? 2.897 -11.811 -18.896 1.00 39.09 199 VAL A C 1
ATOM 1565 O O . VAL A 1 199 ? 3.961 -11.979 -19.501 1.00 39.09 199 VAL A O 1
ATOM 1568 N N . PRO A 1 200 ? 1.749 -11.560 -19.550 1.00 36.66 200 PRO A N 1
ATOM 1569 C CA . PRO A 1 200 ? 1.768 -11.169 -20.942 1.00 36.66 200 PRO A CA 1
ATOM 1570 C C . PRO A 1 200 ? 2.318 -9.746 -20.965 1.00 36.66 200 PRO A C 1
ATOM 1572 O O . PRO A 1 200 ? 1.596 -8.775 -20.767 1.00 36.66 200 PRO A O 1
ATOM 1575 N N . PHE A 1 201 ? 3.629 -9.618 -21.141 1.00 36.94 201 PHE A N 1
ATOM 1576 C CA . PHE A 1 201 ? 4.241 -8.324 -21.388 1.00 36.94 201 PHE A CA 1
ATOM 1577 C C . PHE A 1 201 ? 4.003 -7.988 -22.861 1.00 36.94 201 PHE A C 1
ATOM 1579 O O . PHE A 1 201 ? 4.722 -8.451 -23.745 1.00 36.94 201 PHE A O 1
ATOM 1586 N N . ALA A 1 202 ? 2.960 -7.210 -23.139 1.00 33.53 202 ALA A N 1
ATOM 1587 C CA . ALA A 1 202 ? 2.855 -6.511 -24.408 1.00 33.53 202 ALA A CA 1
ATOM 1588 C C . ALA A 1 202 ? 3.758 -5.273 -24.325 1.00 33.53 202 ALA A C 1
ATOM 1590 O O . ALA A 1 202 ? 3.344 -4.221 -23.845 1.00 33.53 202 ALA A O 1
ATOM 1591 N N . LEU A 1 203 ? 5.015 -5.411 -24.755 1.00 35.25 203 LEU A N 1
ATOM 1592 C CA . LEU A 1 203 ? 5.836 -4.252 -25.101 1.00 35.25 203 LEU A CA 1
ATOM 1593 C C . LEU A 1 203 ? 5.262 -3.677 -26.401 1.00 35.25 203 LEU A C 1
ATOM 1595 O O . LEU A 1 203 ? 5.481 -4.255 -27.464 1.00 35.25 203 LEU A O 1
ATOM 1599 N N . ARG A 1 204 ? 4.485 -2.593 -26.305 1.00 29.75 204 ARG A N 1
ATOM 1600 C CA . ARG A 1 204 ? 4.286 -1.694 -27.450 1.00 29.75 204 ARG A CA 1
ATOM 1601 C C . ARG A 1 204 ? 5.575 -0.925 -27.716 1.00 29.75 204 ARG A C 1
ATOM 1603 O O . ARG A 1 204 ? 6.272 -0.579 -26.738 1.00 29.75 204 ARG A O 1
#